Protein AF-A0A078AUQ2-F1 (afdb_monomer)

Mean predicted aligned error: 9.17 Å

Foldseek 3Di:
DPVVVLVVVCVVLVDPDSVVVVVQVPPDALLSVLLCLQVSDQCPDPCNLVSNVSSFVSQCVVVVNPAHFLLSLLVSLCVLCVVADPLLNVVLNVVLVHDRGDGQDSVSSSVSSVVSSVLVVVLVVVVVLVCVQPVVVPQKHFLVSQVDDDPDPDFDPVLLVVLLVVDDAPDPRMDGSNRSSSSRSVSVVVVVVD

Nearest PDB structures (foldseek):
  1y6w-assembly1_A  TM=5.859E-01  e=7.266E-03  Homo sapiens
  3gn4-assembly2_H  TM=4.152E-01  e=2.686E-03  Drosophila melanogaster
  8ka1-assembly3_F  TM=4.424E-01  e=2.071E-02  Homo sapiens
  5t6a-assembly1_A  TM=3.621E-01  e=7.657E-03  To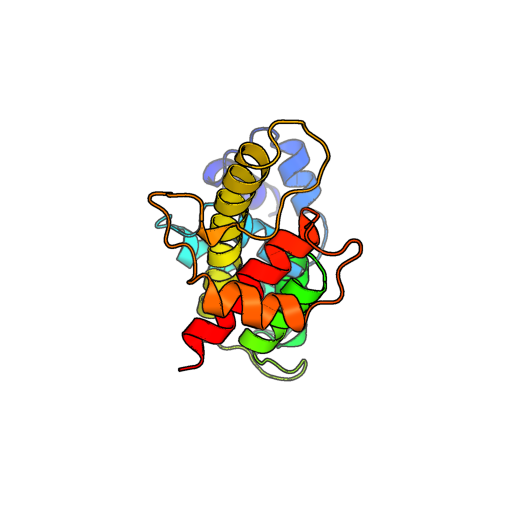xoplasma gondii
  3ku2-assembly1_A  TM=3.381E-01  e=2.424E-02  Toxoplasma gondii

Structure (mmCIF, N/CA/C/O backbone):
data_AF-A0A078AUQ2-F1
#
_entry.id   AF-A0A078AUQ2-F1
#
loop_
_atom_site.group_PDB
_atom_site.id
_atom_site.type_symbol
_atom_site.label_atom_id
_atom_site.label_alt_id
_atom_site.label_comp_id
_atom_site.label_asym_id
_atom_site.label_entity_id
_atom_site.label_seq_id
_atom_site.pdbx_PDB_ins_code
_atom_site.Cartn_x
_atom_site.Cartn_y
_atom_site.Cartn_z
_atom_site.occupancy
_atom_site.B_iso_or_equiv
_atom_site.auth_seq_id
_atom_site.auth_comp_id
_atom_site.auth_asym_id
_atom_site.auth_atom_id
_atom_site.pdbx_PDB_mo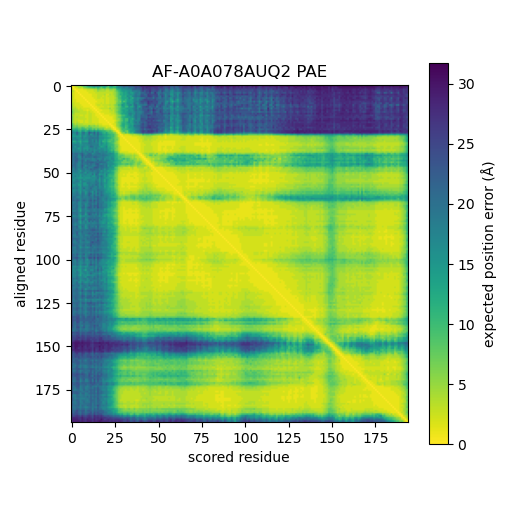del_num
ATOM 1 N N . MET A 1 1 ? 34.453 -7.933 -8.211 1.00 49.38 1 MET A N 1
ATOM 2 C CA . MET A 1 1 ? 33.437 -6.922 -8.577 1.00 49.38 1 MET A CA 1
ATOM 3 C C . MET A 1 1 ? 32.442 -6.693 -7.433 1.00 49.38 1 MET A C 1
ATOM 5 O O . MET A 1 1 ? 32.320 -5.558 -7.007 1.00 49.38 1 MET A O 1
ATOM 9 N N . PHE A 1 2 ? 3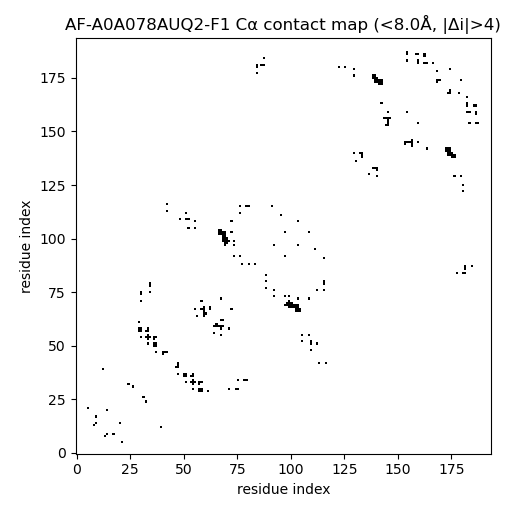1.884 -7.747 -6.823 1.00 57.16 2 PHE A N 1
ATOM 10 C CA . PHE A 1 2 ? 30.885 -7.687 -5.733 1.00 57.16 2 PHE A CA 1
ATOM 11 C C . PHE A 1 2 ? 31.245 -6.915 -4.446 1.00 57.16 2 PHE A C 1
ATOM 13 O O . PHE A 1 2 ? 30.371 -6.310 -3.837 1.00 57.16 2 PHE A O 1
ATOM 20 N N . LEU A 1 3 ? 32.512 -6.901 -4.009 1.00 61.81 3 LEU A N 1
ATOM 21 C CA . LEU A 1 3 ? 32.872 -6.271 -2.727 1.00 61.81 3 LEU A CA 1
ATOM 22 C C . LEU A 1 3 ? 32.745 -4.739 -2.764 1.00 61.81 3 LEU A C 1
ATOM 24 O O . LEU A 1 3 ? 32.389 -4.126 -1.767 1.00 61.81 3 LEU A O 1
ATOM 28 N N . LYS A 1 4 ? 33.021 -4.116 -3.916 1.00 72.81 4 LYS A N 1
ATOM 29 C CA . LYS A 1 4 ? 32.980 -2.654 -4.053 1.00 72.81 4 LYS A CA 1
ATOM 30 C C . LYS A 1 4 ? 31.541 -2.131 -3.983 1.00 72.81 4 LYS A C 1
ATOM 32 O O . LYS A 1 4 ? 31.302 -1.148 -3.300 1.00 72.81 4 LYS A O 1
ATOM 37 N N . GLU A 1 5 ? 30.604 -2.828 -4.622 1.00 67.06 5 GLU A N 1
ATOM 38 C CA . GLU A 1 5 ? 29.167 -2.520 -4.569 1.00 67.06 5 GLU A CA 1
ATOM 39 C C . GLU A 1 5 ? 28.583 -2.768 -3.177 1.00 67.06 5 GLU A C 1
ATOM 41 O O . GLU A 1 5 ? 27.869 -1.915 -2.663 1.00 67.06 5 GLU A O 1
ATOM 46 N N . ALA A 1 6 ? 28.953 -3.875 -2.523 1.00 69.44 6 ALA A N 1
ATOM 47 C CA . ALA A 1 6 ? 28.549 -4.144 -1.143 1.00 69.44 6 ALA A CA 1
ATOM 48 C C . ALA A 1 6 ? 29.048 -3.056 -0.176 1.00 69.44 6 ALA A C 1
ATOM 50 O O . ALA A 1 6 ? 28.307 -2.613 0.698 1.00 69.44 6 ALA A O 1
ATOM 51 N N . ILE A 1 7 ? 30.289 -2.588 -0.357 1.00 78.56 7 ILE A N 1
ATOM 52 C CA . ILE A 1 7 ? 30.853 -1.490 0.435 1.00 78.56 7 ILE A CA 1
ATOM 53 C C . ILE A 1 7 ? 30.110 -0.177 0.150 1.00 78.56 7 ILE A C 1
ATOM 55 O O . ILE A 1 7 ? 29.758 0.513 1.100 1.00 78.56 7 ILE A O 1
ATOM 59 N N . SER A 1 8 ? 29.822 0.157 -1.113 1.00 78.56 8 SER A N 1
ATOM 60 C CA . SER A 1 8 ? 29.020 1.342 -1.457 1.00 78.56 8 SER A CA 1
ATOM 61 C C . SER A 1 8 ? 27.632 1.304 -0.812 1.00 78.56 8 SER A C 1
ATOM 63 O O . SER A 1 8 ? 27.263 2.261 -0.136 1.00 78.56 8 SER A O 1
ATOM 65 N N . LEU A 1 9 ? 26.919 0.174 -0.909 1.00 68.81 9 LEU A N 1
ATOM 66 C CA . LEU A 1 9 ? 25.588 -0.002 -0.315 1.00 68.81 9 LEU A CA 1
ATOM 67 C C . LEU A 1 9 ? 25.596 0.211 1.205 1.00 68.81 9 LEU A C 1
ATOM 69 O O . LEU A 1 9 ? 24.697 0.848 1.750 1.00 68.81 9 LEU A O 1
ATOM 73 N N . LEU A 1 10 ? 26.615 -0.314 1.891 1.00 79.31 10 LEU A N 1
ATOM 74 C CA . LEU A 1 10 ? 26.768 -0.152 3.337 1.00 79.31 10 LEU A CA 1
ATOM 75 C C . LEU A 1 10 ? 27.128 1.281 3.735 1.00 79.31 10 LEU A C 1
ATOM 77 O O . LEU A 1 10 ? 26.666 1.762 4.768 1.00 79.31 10 LEU A O 1
ATOM 81 N N . LEU A 1 11 ? 27.957 1.959 2.940 1.00 83.38 11 LEU A N 1
ATOM 82 C CA . LEU A 1 11 ? 28.378 3.331 3.220 1.00 83.38 11 LEU A CA 1
ATOM 83 C C . LEU A 1 11 ? 27.246 4.340 3.005 1.00 83.38 11 LEU A C 1
ATOM 85 O O . LEU A 1 11 ? 27.157 5.304 3.769 1.00 83.38 11 LEU A O 1
ATOM 89 N N . GLU A 1 12 ? 26.403 4.104 1.999 1.00 81.44 12 GLU A N 1
ATOM 90 C CA . GLU A 1 12 ? 25.235 4.929 1.685 1.00 81.44 12 GLU A CA 1
ATOM 91 C C . GLU A 1 12 ? 24.109 4.732 2.702 1.00 81.44 12 GLU A C 1
ATOM 93 O O . GLU A 1 12 ? 23.587 5.713 3.223 1.00 81.44 12 GLU A O 1
ATOM 98 N N . ASN A 1 13 ? 23.775 3.480 3.033 1.00 73.00 13 ASN A N 1
ATOM 99 C CA . ASN A 1 13 ? 22.574 3.170 3.818 1.00 73.00 13 ASN A CA 1
ATOM 100 C C . ASN A 1 13 ? 22.834 2.993 5.321 1.00 73.00 13 ASN A C 1
ATOM 102 O O . ASN A 1 13 ? 21.898 3.059 6.108 1.00 73.00 13 ASN A O 1
ATOM 106 N N . ARG A 1 14 ? 24.091 2.764 5.728 1.00 83.88 14 ARG A N 1
ATOM 107 C CA . ARG A 1 14 ? 24.537 2.612 7.131 1.00 83.88 14 ARG A CA 1
ATOM 108 C C . ARG A 1 14 ? 23.580 1.791 8.021 1.00 83.88 14 ARG A C 1
ATOM 110 O O . ARG A 1 14 ? 23.172 2.272 9.078 1.00 83.88 14 ARG A O 1
ATOM 117 N N . PRO A 1 15 ? 23.231 0.559 7.621 1.00 82.38 15 PRO A N 1
ATOM 118 C CA . PRO A 1 15 ? 22.294 -0.274 8.370 1.00 82.38 15 PRO A CA 1
ATOM 119 C C . PRO A 1 15 ? 22.867 -0.688 9.733 1.00 82.38 15 PRO A C 1
ATOM 121 O O . PRO A 1 15 ? 24.069 -0.932 9.860 1.00 82.38 15 PRO A O 1
ATOM 124 N N . GLU A 1 16 ? 21.998 -0.858 10.734 1.00 81.50 16 GLU A N 1
ATOM 125 C CA . GLU A 1 16 ? 22.389 -1.304 12.084 1.00 81.50 16 GLU A CA 1
ATOM 126 C C . GLU A 1 16 ? 23.027 -2.702 12.092 1.00 81.50 16 GLU A C 1
ATOM 128 O O . GLU A 1 16 ? 23.924 -2.976 12.889 1.00 81.50 16 GLU A O 1
ATOM 133 N N . ASN A 1 17 ? 22.609 -3.580 11.173 1.00 84.88 17 ASN A N 1
ATOM 134 C CA . ASN A 1 17 ? 23.184 -4.912 11.002 1.00 84.88 17 ASN A CA 1
ATOM 135 C C . ASN A 1 17 ? 23.709 -5.115 9.565 1.00 84.88 17 ASN A C 1
ATOM 137 O O . ASN A 1 17 ? 22.986 -5.630 8.709 1.00 84.88 17 ASN A O 1
ATOM 141 N N . PRO A 1 18 ? 24.974 -4.743 9.286 1.00 79.75 18 PRO A N 1
ATOM 142 C CA . PRO A 1 18 ? 25.566 -4.808 7.948 1.00 79.75 18 PRO A CA 1
ATOM 143 C C . PRO A 1 18 ? 25.582 -6.205 7.322 1.00 79.75 18 PRO A C 1
ATOM 145 O O . PRO A 1 18 ? 25.435 -6.339 6.111 1.00 79.75 18 PRO A O 1
ATOM 148 N N . ILE A 1 19 ? 25.767 -7.254 8.130 1.00 76.31 19 ILE A N 1
ATOM 149 C CA . ILE A 1 19 ? 25.873 -8.630 7.627 1.00 76.31 19 ILE A CA 1
ATOM 150 C C . ILE A 1 19 ? 24.491 -9.161 7.247 1.00 76.31 19 ILE A C 1
ATOM 152 O O . ILE A 1 19 ? 24.350 -9.716 6.160 1.00 76.31 19 ILE A O 1
ATOM 156 N N . LEU A 1 20 ? 23.476 -8.951 8.094 1.00 72.19 20 LEU A N 1
ATOM 157 C CA . LEU A 1 20 ? 22.095 -9.317 7.770 1.00 72.19 20 LEU A CA 1
ATOM 158 C C . LEU A 1 20 ? 21.595 -8.527 6.556 1.00 72.19 20 LEU A C 1
ATOM 160 O O . LEU A 1 20 ? 21.066 -9.118 5.624 1.00 72.19 20 LEU A O 1
ATOM 164 N N . PHE A 1 21 ? 21.878 -7.223 6.511 1.00 70.38 21 PHE A N 1
ATOM 165 C CA . PHE A 1 21 ? 21.568 -6.364 5.371 1.00 70.38 21 PHE A CA 1
ATOM 166 C C . PHE A 1 21 ? 22.169 -6.897 4.062 1.00 70.38 21 PHE A C 1
ATOM 168 O O . PHE A 1 21 ? 21.469 -6.986 3.057 1.00 70.38 21 PHE A O 1
ATOM 175 N N . LEU A 1 22 ? 23.443 -7.307 4.056 1.00 69.94 22 LEU A N 1
ATOM 176 C CA . LEU A 1 22 ? 24.081 -7.880 2.865 1.00 69.94 22 LEU A CA 1
ATOM 177 C C . LEU A 1 22 ? 23.569 -9.286 2.512 1.00 69.94 22 LEU A C 1
ATOM 179 O O . LEU A 1 22 ? 23.443 -9.601 1.328 1.00 69.94 22 LEU A O 1
ATOM 183 N N . ALA A 1 23 ? 23.280 -10.126 3.510 1.00 63.69 23 ALA A N 1
ATOM 184 C CA . ALA A 1 23 ? 22.741 -11.473 3.313 1.00 63.69 23 ALA A CA 1
ATOM 185 C C . ALA A 1 23 ? 21.332 -11.427 2.708 1.00 63.69 23 ALA A C 1
ATOM 187 O O . ALA A 1 23 ? 21.031 -12.146 1.757 1.00 63.69 23 ALA A O 1
ATOM 188 N N . ASP A 1 24 ? 20.510 -10.495 3.177 1.00 58.81 24 ASP A N 1
ATOM 189 C CA . ASP A 1 24 ? 19.213 -10.195 2.597 1.00 58.81 24 ASP A CA 1
ATOM 190 C C . ASP A 1 24 ? 19.363 -9.759 1.134 1.00 58.81 24 ASP A C 1
ATOM 192 O O . ASP A 1 24 ? 18.643 -10.256 0.260 1.00 58.81 24 ASP A O 1
ATOM 196 N N . HIS A 1 25 ? 20.339 -8.900 0.820 1.00 57.09 25 HIS A N 1
ATOM 197 C CA . HIS A 1 25 ? 20.642 -8.441 -0.545 1.00 57.09 25 HIS A CA 1
ATOM 198 C C . HIS A 1 25 ? 21.183 -9.526 -1.497 1.00 57.09 25 HIS A C 1
ATOM 200 O O . HIS A 1 25 ? 21.223 -9.287 -2.707 1.00 57.09 25 HIS A O 1
ATOM 206 N N . GLN A 1 26 ? 21.538 -10.719 -1.001 1.00 51.34 26 GLN A N 1
ATOM 207 C CA . GLN A 1 26 ? 21.861 -11.883 -1.839 1.00 51.34 26 GLN A CA 1
ATOM 208 C C . GLN A 1 26 ? 20.626 -12.651 -2.347 1.00 51.34 26 GLN A C 1
ATOM 210 O O . GLN A 1 26 ? 20.768 -13.484 -3.244 1.00 51.34 26 GLN A O 1
ATOM 215 N N . VAL A 1 27 ? 19.416 -12.380 -1.838 1.00 51.22 27 VAL A N 1
ATOM 216 C CA . VAL A 1 27 ? 18.181 -13.005 -2.345 1.00 51.22 27 VAL A CA 1
ATOM 217 C C . VAL A 1 27 ? 17.796 -12.386 -3.703 1.00 51.22 27 VAL A C 1
ATOM 219 O O . VAL A 1 27 ? 17.685 -11.171 -3.866 1.00 51.22 27 VAL A O 1
ATOM 222 N N . ASN A 1 28 ? 17.650 -13.258 -4.703 1.00 61.41 28 ASN A N 1
ATOM 223 C CA . ASN A 1 28 ? 18.030 -13.055 -6.110 1.00 61.41 28 ASN A CA 1
ATOM 224 C C . ASN A 1 28 ? 16.933 -12.501 -7.050 1.00 61.41 28 ASN A C 1
ATOM 226 O O . ASN A 1 28 ? 16.907 -12.857 -8.224 1.00 61.41 28 ASN A O 1
ATOM 230 N N . SER A 1 29 ? 16.022 -11.648 -6.571 1.00 81.00 29 SER A N 1
ATOM 231 C CA . SER A 1 29 ? 15.010 -11.025 -7.443 1.00 81.00 29 SER A CA 1
ATOM 232 C C . SER A 1 29 ? 15.113 -9.504 -7.431 1.00 81.00 29 SER A C 1
ATOM 234 O 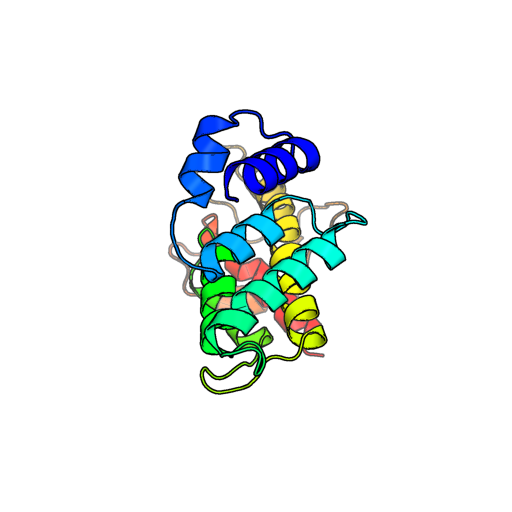O . SER A 1 29 ? 15.204 -8.893 -6.361 1.00 81.00 29 SER A O 1
ATOM 236 N N . ASN A 1 30 ? 15.090 -8.881 -8.613 1.00 89.62 30 ASN A N 1
ATOM 237 C CA . ASN A 1 30 ? 15.112 -7.424 -8.736 1.00 89.62 30 ASN A CA 1
ATOM 238 C C . ASN A 1 30 ? 13.886 -6.788 -8.071 1.00 89.62 30 ASN A C 1
ATOM 240 O O . ASN A 1 30 ? 14.018 -5.697 -7.522 1.00 89.62 30 ASN A O 1
ATOM 244 N N . ILE A 1 31 ? 12.754 -7.502 -7.996 1.00 90.00 31 ILE A N 1
ATOM 245 C CA . ILE A 1 31 ? 11.558 -7.030 -7.286 1.00 90.00 31 ILE A CA 1
ATOM 246 C C . ILE A 1 31 ? 11.802 -6.839 -5.786 1.00 90.00 31 ILE A C 1
ATOM 248 O O . ILE A 1 31 ? 11.376 -5.849 -5.202 1.00 90.00 31 ILE A O 1
ATOM 252 N N . LEU A 1 32 ? 12.558 -7.745 -5.159 1.00 88.19 32 LEU A N 1
ATOM 253 C CA . LEU A 1 32 ? 12.849 -7.680 -3.729 1.00 88.19 32 LEU A CA 1
ATOM 254 C C . LEU A 1 32 ? 13.861 -6.573 -3.425 1.00 88.19 32 LEU A C 1
ATOM 256 O O . LEU A 1 32 ? 13.764 -5.896 -2.405 1.00 88.19 32 LEU A O 1
ATOM 260 N N . LYS A 1 33 ? 14.823 -6.360 -4.329 1.00 89.81 33 LYS A N 1
ATOM 261 C CA . LYS A 1 33 ? 15.749 -5.224 -4.244 1.00 89.81 33 LYS A CA 1
ATOM 262 C C . LYS A 1 33 ? 15.011 -3.896 -4.418 1.00 89.81 33 LYS A C 1
ATOM 264 O O . LYS A 1 33 ? 15.264 -2.969 -3.659 1.00 89.81 33 LYS A O 1
ATOM 269 N N . ALA A 1 34 ? 14.082 -3.825 -5.370 1.00 93.62 34 ALA A N 1
ATOM 270 C CA . ALA A 1 34 ? 13.230 -2.665 -5.596 1.00 93.62 34 ALA A CA 1
ATOM 271 C C . ALA A 1 34 ? 12.358 -2.347 -4.373 1.00 93.62 34 ALA A C 1
ATOM 273 O O . ALA A 1 34 ? 12.372 -1.210 -3.911 1.00 93.62 34 ALA A O 1
ATOM 274 N N . TYR A 1 35 ? 11.693 -3.355 -3.797 1.00 93.06 35 TYR A N 1
ATOM 275 C CA . TYR A 1 35 ? 10.959 -3.231 -2.535 1.00 93.06 35 TYR A CA 1
ATOM 276 C C . TYR A 1 35 ? 11.826 -2.599 -1.442 1.00 93.06 35 TYR A C 1
ATOM 278 O O . TYR A 1 35 ? 11.462 -1.569 -0.885 1.00 93.06 35 TYR A O 1
ATOM 286 N N . ARG A 1 36 ? 13.031 -3.137 -1.212 1.00 88.88 36 ARG A N 1
ATOM 287 C CA . ARG A 1 36 ? 13.945 -2.598 -0.195 1.00 88.88 36 ARG A CA 1
ATOM 288 C C . ARG A 1 36 ? 14.362 -1.161 -0.465 1.00 88.88 36 ARG A C 1
ATOM 290 O O . ARG A 1 36 ? 14.423 -0.377 0.471 1.00 88.88 36 ARG A O 1
ATOM 297 N N . LEU A 1 37 ? 14.654 -0.805 -1.717 1.00 90.75 37 LEU A N 1
ATOM 298 C CA . LEU A 1 37 ? 15.012 0.572 -2.069 1.00 90.75 37 LEU A CA 1
ATOM 299 C C . LEU A 1 37 ? 13.896 1.558 -1.726 1.00 90.75 37 LEU A C 1
ATOM 301 O O . LEU A 1 37 ? 14.169 2.645 -1.214 1.00 90.75 37 LEU A O 1
ATOM 305 N N . ILE A 1 38 ? 12.653 1.164 -1.991 1.00 92.50 38 ILE A N 1
ATOM 306 C CA . ILE A 1 38 ? 11.470 1.975 -1.712 1.00 92.50 38 ILE A CA 1
ATOM 307 C C . ILE A 1 38 ? 11.267 2.132 -0.204 1.00 92.50 38 ILE A C 1
ATOM 309 O O . ILE A 1 38 ? 11.002 3.241 0.248 1.00 92.50 38 ILE A O 1
ATOM 313 N N . THR A 1 39 ? 11.463 1.069 0.577 1.00 89.44 39 THR A N 1
ATOM 314 C CA . THR A 1 39 ? 11.251 1.084 2.034 1.00 89.44 39 THR A CA 1
ATOM 315 C C . THR A 1 39 ? 12.460 1.575 2.843 1.00 89.44 39 THR A C 1
ATOM 317 O O . THR A 1 39 ? 12.401 1.605 4.067 1.00 89.44 39 THR A O 1
ATOM 320 N N . LEU A 1 40 ? 13.582 1.931 2.202 1.00 81.88 40 LEU A N 1
ATOM 321 C CA . LEU A 1 40 ? 14.806 2.380 2.890 1.00 81.88 40 LEU A CA 1
ATOM 322 C C . LEU A 1 40 ? 14.643 3.726 3.602 1.00 81.88 40 LEU A C 1
ATOM 324 O O . LEU A 1 40 ? 15.255 3.949 4.642 1.00 81.88 40 LEU A O 1
ATOM 328 N N . ASN A 1 41 ? 13.868 4.636 3.014 1.00 75.88 41 ASN A N 1
ATOM 329 C CA . ASN A 1 41 ? 13.676 5.992 3.512 1.00 75.88 41 ASN A CA 1
ATOM 330 C C . ASN A 1 41 ? 12.191 6.339 3.516 1.00 75.88 41 ASN A C 1
ATOM 332 O O . ASN A 1 41 ? 11.429 5.835 2.693 1.00 75.88 41 ASN A O 1
ATOM 336 N N . LYS A 1 42 ? 11.804 7.289 4.374 1.00 75.12 42 LYS A N 1
ATOM 337 C CA . LYS A 1 42 ? 10.476 7.895 4.289 1.00 75.12 42 LYS A CA 1
ATOM 338 C C . LYS A 1 42 ? 10.284 8.583 2.933 1.00 75.12 42 LYS A C 1
ATOM 340 O O . LYS A 1 42 ? 11.220 9.164 2.369 1.00 75.12 42 LYS A O 1
ATOM 345 N N . TYR A 1 43 ? 9.057 8.515 2.425 1.00 76.25 43 TYR A N 1
ATOM 346 C CA . TYR A 1 43 ? 8.678 9.003 1.096 1.00 76.25 43 TYR A CA 1
ATOM 347 C C . TYR A 1 43 ? 8.867 10.522 0.894 1.00 76.25 43 TYR A C 1
ATOM 349 O O . TYR A 1 43 ? 8.943 10.999 -0.238 1.00 76.25 43 TYR A O 1
ATOM 357 N N . ASP A 1 44 ? 8.959 11.285 1.985 1.00 74.06 44 ASP A N 1
ATOM 358 C CA . ASP A 1 44 ? 9.138 12.740 2.034 1.00 74.06 44 ASP A CA 1
ATOM 359 C C . ASP A 1 44 ? 10.615 13.186 1.972 1.00 74.06 44 ASP A C 1
ATOM 361 O O . ASP A 1 44 ? 10.922 14.381 1.908 1.00 74.06 44 ASP A O 1
ATOM 365 N N . THR A 1 45 ? 11.555 12.239 1.954 1.00 79.12 45 THR A N 1
ATOM 366 C CA . THR A 1 45 ? 12.991 12.528 1.864 1.00 79.12 45 THR A CA 1
ATOM 367 C C . THR A 1 45 ? 13.424 12.893 0.441 1.00 79.12 45 THR A C 1
ATOM 369 O O . THR A 1 45 ? 12.918 12.375 -0.552 1.00 79.12 45 THR A O 1
ATOM 372 N N . LYS A 1 46 ? 14.434 13.768 0.312 1.00 77.81 46 LYS A N 1
ATOM 373 C CA . LYS A 1 46 ? 14.944 14.216 -1.002 1.00 77.81 46 LYS A CA 1
ATOM 374 C C . LYS A 1 46 ? 15.440 13.071 -1.892 1.00 77.81 46 LYS A C 1
ATOM 376 O O . LYS A 1 46 ? 15.299 13.156 -3.104 1.00 77.81 46 LYS A O 1
ATOM 381 N N . SER A 1 47 ? 16.006 12.027 -1.292 1.00 81.75 47 SER A N 1
ATOM 382 C CA . SER A 1 47 ? 16.532 10.845 -1.983 1.00 81.75 47 SER A CA 1
ATOM 383 C C . SER A 1 47 ? 15.453 9.830 -2.364 1.00 81.75 47 SER A C 1
ATOM 385 O O . SER A 1 47 ? 15.755 8.854 -3.042 1.00 81.75 47 SER A O 1
ATOM 387 N N . PHE A 1 48 ? 14.198 10.021 -1.944 1.00 86.44 48 PHE A N 1
ATOM 388 C CA . PHE A 1 48 ? 13.137 9.054 -2.213 1.00 86.44 48 PHE A CA 1
ATOM 389 C C . PHE A 1 48 ? 12.883 8.872 -3.714 1.00 86.44 48 PHE A C 1
ATOM 391 O O . PHE A 1 48 ? 12.810 7.744 -4.192 1.00 86.44 48 PHE A O 1
ATOM 398 N N . ALA A 1 49 ? 12.816 9.965 -4.478 1.00 86.44 49 ALA A N 1
ATOM 399 C CA . ALA A 1 49 ? 12.627 9.884 -5.927 1.00 86.44 49 ALA A CA 1
ATOM 400 C C . ALA A 1 49 ? 13.771 9.111 -6.612 1.00 86.44 49 ALA A C 1
ATOM 402 O O . ALA A 1 49 ? 13.510 8.296 -7.496 1.00 86.44 49 ALA A O 1
ATOM 403 N N . ASP A 1 50 ? 15.011 9.299 -6.149 1.00 89.75 50 ASP A N 1
ATOM 404 C CA . ASP A 1 50 ? 16.178 8.568 -6.652 1.00 89.75 50 ASP A CA 1
ATOM 405 C C . ASP A 1 50 ? 16.094 7.072 -6.311 1.00 89.75 50 ASP A C 1
ATOM 407 O O . ASP A 1 50 ? 16.422 6.227 -7.144 1.00 89.75 50 ASP A O 1
ATOM 411 N N . ASN A 1 51 ? 15.615 6.726 -5.113 1.00 92.06 51 ASN A N 1
ATOM 412 C CA . ASN A 1 51 ? 15.394 5.338 -4.707 1.00 92.06 51 ASN A CA 1
ATOM 413 C C . ASN A 1 51 ? 14.311 4.660 -5.556 1.00 92.06 51 ASN A C 1
ATOM 415 O O . ASN A 1 51 ? 14.506 3.533 -6.012 1.00 92.06 51 ASN A O 1
ATOM 419 N N . VAL A 1 52 ? 13.190 5.344 -5.803 1.00 94.81 52 VAL A N 1
ATOM 420 C CA . VAL A 1 52 ? 12.102 4.828 -6.649 1.00 94.81 52 VAL A CA 1
ATOM 421 C C . VAL A 1 52 ? 12.568 4.677 -8.098 1.00 94.81 52 VAL A C 1
ATOM 423 O O . VAL A 1 52 ? 12.255 3.676 -8.739 1.00 94.81 52 VAL A O 1
ATOM 426 N N . PHE A 1 53 ? 13.372 5.610 -8.610 1.00 94.44 53 PHE A N 1
ATOM 427 C CA . PHE A 1 53 ? 13.975 5.491 -9.938 1.00 94.44 53 PHE A CA 1
ATOM 428 C C . PHE A 1 53 ? 14.928 4.292 -10.035 1.00 94.44 53 PHE A C 1
ATOM 430 O O . PHE A 1 53 ? 14.868 3.505 -10.982 1.00 94.44 53 PHE A O 1
ATOM 437 N N . GLN A 1 54 ? 15.772 4.080 -9.025 1.00 94.00 54 GLN A N 1
ATOM 438 C CA . GLN A 1 54 ? 16.622 2.891 -8.961 1.00 94.00 54 GLN A CA 1
ATOM 439 C C . GLN A 1 54 ? 15.797 1.598 -8.878 1.00 94.00 54 GLN A C 1
ATOM 441 O O . GLN A 1 54 ? 16.106 0.635 -9.577 1.00 94.00 54 GLN A O 1
ATOM 446 N N . ALA A 1 55 ? 14.720 1.582 -8.092 1.00 95.62 55 ALA A N 1
ATOM 447 C CA . ALA A 1 55 ? 13.794 0.456 -8.017 1.00 95.62 55 ALA A CA 1
ATOM 448 C C . ALA A 1 55 ? 13.153 0.151 -9.384 1.00 95.62 55 ALA A C 1
ATOM 450 O O . ALA A 1 55 ? 13.171 -0.999 -9.824 1.00 95.62 55 ALA A O 1
ATOM 451 N N . TYR A 1 56 ? 12.679 1.180 -10.093 1.00 96.81 56 TYR A N 1
ATOM 452 C CA . TYR A 1 56 ? 12.123 1.060 -11.441 1.00 96.81 56 TYR A CA 1
ATOM 453 C C . TYR A 1 56 ? 13.139 0.449 -12.416 1.00 96.81 56 TYR A C 1
ATOM 455 O O . TYR A 1 56 ? 12.874 -0.584 -13.026 1.00 96.81 56 TYR A O 1
ATOM 463 N N . THR A 1 57 ? 14.343 1.025 -12.500 1.00 95.19 57 THR A N 1
ATOM 464 C CA . THR A 1 57 ? 15.398 0.540 -13.412 1.00 95.19 57 THR A CA 1
ATOM 465 C C . THR A 1 57 ? 15.901 -0.864 -13.066 1.00 95.19 57 THR A C 1
ATOM 467 O O . THR A 1 57 ? 16.424 -1.562 -13.932 1.00 95.19 57 THR A O 1
ATOM 470 N N . LEU A 1 58 ? 15.778 -1.312 -11.812 1.00 93.88 58 LEU A N 1
ATOM 471 C CA . LEU A 1 58 ? 16.076 -2.696 -11.440 1.00 93.88 58 LEU A CA 1
ATOM 472 C C . LEU A 1 58 ? 15.039 -3.665 -11.999 1.00 93.88 58 LEU A C 1
ATOM 474 O O . LEU A 1 58 ? 15.426 -4.691 -12.555 1.00 93.88 58 LEU A O 1
ATOM 478 N N . ILE A 1 59 ? 13.753 -3.350 -11.862 1.00 94.19 59 ILE A N 1
ATOM 479 C CA . ILE A 1 59 ? 12.667 -4.198 -12.372 1.00 94.19 59 ILE A CA 1
ATOM 480 C C . ILE A 1 59 ? 12.688 -4.214 -13.904 1.00 94.19 59 ILE A C 1
ATOM 482 O O . ILE A 1 59 ? 12.556 -5.265 -14.520 1.00 94.19 59 ILE A O 1
ATOM 486 N N . GLU A 1 60 ? 12.951 -3.069 -14.531 1.00 94.12 60 GLU A N 1
ATOM 487 C CA . GLU A 1 60 ? 13.030 -2.933 -15.987 1.00 94.12 60 GLU A CA 1
ATOM 488 C C . GLU A 1 60 ? 14.055 -3.883 -16.637 1.00 94.12 60 GLU A C 1
ATOM 490 O O . GLU A 1 60 ? 13.860 -4.378 -17.752 1.00 94.12 60 GLU A O 1
ATOM 495 N N . LYS A 1 61 ? 15.153 -4.177 -15.927 1.00 90.94 61 LYS A N 1
ATOM 496 C CA . LYS A 1 61 ? 16.205 -5.091 -16.397 1.00 90.94 61 LYS A CA 1
ATOM 497 C C . LYS A 1 61 ? 15.713 -6.523 -16.575 1.00 90.94 61 LYS A C 1
ATOM 499 O O . LYS A 1 61 ? 16.254 -7.220 -17.433 1.00 90.94 61 LYS A O 1
ATOM 504 N N . ASP A 1 62 ? 14.691 -6.945 -15.830 1.00 87.44 62 ASP A N 1
ATOM 505 C CA . ASP A 1 62 ? 14.098 -8.280 -15.986 1.00 87.44 62 ASP A CA 1
ATOM 506 C C . ASP A 1 62 ? 13.386 -8.423 -17.342 1.00 87.44 62 ASP A C 1
ATOM 508 O O . ASP A 1 62 ? 13.261 -9.529 -17.867 1.00 87.44 62 ASP A O 1
ATOM 512 N N . HIS A 1 63 ? 13.021 -7.295 -17.963 1.00 85.75 63 HIS A N 1
ATOM 513 C CA . HIS A 1 63 ? 12.384 -7.217 -19.280 1.00 85.75 63 HIS A CA 1
ATOM 514 C C . HIS A 1 63 ? 13.330 -6.721 -20.378 1.00 85.75 63 HIS A C 1
ATOM 516 O O . HIS A 1 63 ? 12.893 -6.249 -21.422 1.00 85.75 63 HIS A O 1
ATOM 522 N N . GLY A 1 64 ? 14.648 -6.797 -20.169 1.00 84.12 64 GLY A N 1
ATOM 523 C CA . GLY A 1 64 ? 15.623 -6.365 -21.176 1.00 84.12 64 GLY A CA 1
ATOM 524 C C . GLY A 1 64 ? 15.610 -4.855 -21.446 1.00 84.12 64 GLY A C 1
ATOM 525 O O . GLY A 1 64 ? 15.960 -4.438 -22.549 1.00 84.12 64 GLY A O 1
ATOM 526 N N . ASN A 1 65 ? 15.247 -4.045 -20.442 1.00 84.56 65 ASN A N 1
ATOM 527 C CA . ASN A 1 65 ? 15.103 -2.585 -20.527 1.00 84.56 65 ASN A CA 1
ATOM 528 C C . ASN A 1 65 ? 13.975 -2.137 -21.478 1.00 84.56 65 ASN A C 1
ATOM 530 O O . ASN A 1 65 ? 14.135 -1.190 -22.247 1.00 84.56 65 ASN A O 1
ATOM 534 N N . SER A 1 66 ? 12.851 -2.863 -21.478 1.00 84.69 66 SER A N 1
ATOM 535 C CA . SER A 1 66 ? 11.664 -2.534 -22.278 1.00 84.69 66 SER A CA 1
ATOM 536 C C . SER A 1 66 ? 10.533 -1.894 -21.459 1.00 84.69 66 SER A C 1
ATOM 538 O O . SER A 1 66 ? 9.373 -1.984 -21.864 1.00 84.69 66 SER A O 1
ATOM 540 N N . GLY A 1 67 ? 10.839 -1.311 -20.299 1.00 86.75 67 GLY A N 1
ATOM 541 C CA . GLY A 1 67 ? 9.845 -0.856 -19.325 1.00 86.75 67 GLY A CA 1
ATOM 542 C C . GLY A 1 67 ? 9.473 -1.898 -18.262 1.00 86.75 67 GLY A C 1
ATOM 543 O O . GLY A 1 67 ? 9.689 -3.102 -18.423 1.00 86.75 67 GLY A O 1
ATOM 544 N N . VAL A 1 68 ? 8.909 -1.412 -17.154 1.00 95.56 68 VAL A N 1
ATOM 545 C CA . VAL A 1 68 ? 8.340 -2.251 -16.091 1.00 95.56 68 VAL A CA 1
ATOM 546 C C . VAL A 1 68 ? 6.976 -2.770 -16.536 1.00 95.56 68 VAL A C 1
ATOM 548 O O . VAL A 1 68 ? 6.184 -2.027 -17.113 1.00 95.56 68 VAL A O 1
ATOM 551 N N . LYS A 1 69 ? 6.693 -4.049 -16.277 1.00 95.50 69 LYS A N 1
ATOM 552 C CA . LYS A 1 69 ? 5.388 -4.654 -16.564 1.00 95.50 69 LYS A CA 1
ATOM 553 C C . LYS A 1 69 ? 4.430 -4.510 -15.391 1.00 95.50 69 LYS A C 1
ATOM 555 O O . LYS A 1 69 ? 4.848 -4.547 -14.232 1.00 95.50 69 LYS A O 1
ATOM 560 N N . GLY A 1 70 ? 3.139 -4.420 -15.698 1.00 95.75 70 GLY A N 1
ATOM 561 C CA . GLY A 1 70 ? 2.078 -4.329 -14.702 1.00 95.75 70 GLY A CA 1
ATOM 562 C C . GLY A 1 70 ? 2.124 -5.482 -13.705 1.00 95.75 70 GLY A C 1
ATOM 563 O O . GLY A 1 70 ? 1.978 -5.245 -12.515 1.00 95.75 70 GLY A O 1
ATOM 564 N N . ILE A 1 71 ? 2.456 -6.703 -14.139 1.00 92.88 71 ILE A N 1
ATOM 565 C CA . ILE A 1 71 ? 2.597 -7.857 -13.238 1.00 92.88 71 ILE A CA 1
ATOM 566 C C . ILE A 1 71 ? 3.633 -7.632 -12.128 1.00 92.88 71 ILE A C 1
ATOM 568 O O . ILE A 1 71 ? 3.417 -8.046 -10.990 1.00 92.88 71 ILE A O 1
ATOM 572 N N . ASP A 1 72 ? 4.752 -6.973 -12.424 1.00 95.38 72 ASP A N 1
ATOM 573 C CA . ASP A 1 72 ? 5.784 -6.707 -11.424 1.00 95.38 72 ASP A CA 1
ATOM 574 C C . ASP A 1 72 ? 5.401 -5.525 -10.549 1.00 95.38 72 ASP A C 1
ATOM 576 O O . ASP A 1 72 ? 5.594 -5.570 -9.338 1.00 95.38 72 ASP A O 1
ATOM 580 N N . PHE A 1 73 ? 4.765 -4.507 -11.124 1.00 97.12 73 PHE A N 1
ATOM 581 C CA . PHE A 1 73 ? 4.232 -3.407 -10.335 1.00 97.12 73 PHE A CA 1
ATOM 582 C C . PHE A 1 73 ? 3.138 -3.864 -9.354 1.00 97.12 73 PHE A C 1
ATOM 584 O O . PHE A 1 73 ? 3.176 -3.488 -8.184 1.00 97.12 73 PHE A O 1
ATOM 591 N N . ILE A 1 74 ? 2.235 -4.752 -9.781 1.00 95.69 74 ILE A N 1
ATOM 592 C CA . ILE A 1 74 ? 1.208 -5.379 -8.935 1.00 95.69 74 ILE A CA 1
ATOM 593 C C . ILE A 1 74 ? 1.861 -6.194 -7.817 1.00 95.69 74 ILE A C 1
ATOM 595 O O . ILE A 1 74 ? 1.492 -6.034 -6.655 1.00 95.69 74 ILE A O 1
ATOM 599 N N . LYS A 1 75 ? 2.858 -7.033 -8.130 1.00 93.75 75 LYS A N 1
ATOM 600 C CA . LYS A 1 75 ? 3.600 -7.795 -7.108 1.00 93.75 75 LYS A CA 1
ATOM 601 C C . LYS A 1 75 ? 4.271 -6.876 -6.094 1.00 93.75 75 LYS A C 1
ATOM 603 O O . LYS A 1 75 ? 4.226 -7.147 -4.900 1.00 93.75 75 LYS A O 1
ATOM 608 N N . LEU A 1 76 ? 4.887 -5.791 -6.555 1.00 96.44 76 LEU A N 1
ATOM 609 C CA . LEU A 1 76 ? 5.517 -4.816 -5.674 1.00 96.44 76 LEU A CA 1
ATOM 610 C C . LEU A 1 76 ? 4.490 -4.128 -4.769 1.00 96.44 76 LEU A C 1
ATOM 612 O O . LEU A 1 76 ? 4.735 -4.001 -3.574 1.00 96.44 76 LEU A O 1
ATOM 616 N N . ALA A 1 77 ? 3.332 -3.743 -5.311 1.00 96.12 77 ALA A N 1
ATOM 617 C CA . ALA A 1 77 ? 2.237 -3.176 -4.532 1.00 96.12 77 ALA A CA 1
ATOM 618 C C . ALA A 1 77 ? 1.726 -4.161 -3.467 1.00 96.12 77 ALA A C 1
ATOM 620 O O . ALA A 1 77 ? 1.560 -3.778 -2.313 1.00 96.12 77 ALA A O 1
ATOM 621 N N . GLN A 1 78 ? 1.567 -5.441 -3.820 1.00 94.12 78 GLN A N 1
ATOM 622 C CA . GLN A 1 78 ? 1.213 -6.506 -2.874 1.00 94.12 78 GLN A CA 1
ATOM 623 C C . GLN A 1 78 ? 2.250 -6.658 -1.756 1.00 94.12 78 GLN A C 1
ATOM 625 O O . GLN A 1 78 ? 1.875 -6.834 -0.602 1.00 94.12 78 GLN A O 1
ATOM 630 N N . MET A 1 79 ? 3.545 -6.570 -2.080 1.00 93.88 79 MET A N 1
ATOM 631 C CA . MET A 1 79 ? 4.615 -6.631 -1.081 1.00 93.88 79 MET A CA 1
ATOM 632 C C . MET A 1 79 ? 4.602 -5.424 -0.139 1.00 93.88 79 MET A C 1
ATOM 634 O O . MET A 1 79 ? 4.813 -5.593 1.055 1.00 93.88 79 MET A O 1
ATOM 638 N N . LEU A 1 80 ? 4.359 -4.221 -0.665 1.00 94.44 80 LEU A N 1
ATOM 639 C CA . LEU A 1 80 ? 4.276 -2.994 0.136 1.00 94.44 80 LEU A CA 1
ATOM 640 C C . LEU A 1 80 ? 3.035 -2.961 1.036 1.00 94.44 80 LEU A C 1
ATOM 642 O O . LEU A 1 80 ? 3.081 -2.366 2.100 1.00 94.44 80 LEU A O 1
ATOM 646 N N . CYS A 1 81 ? 1.952 -3.622 0.629 1.00 94.62 81 CYS A N 1
ATOM 647 C CA . CYS A 1 81 ? 0.686 -3.665 1.362 1.00 94.62 81 CYS A CA 1
ATOM 648 C C . CYS A 1 81 ? 0.501 -4.969 2.161 1.00 94.62 81 CYS A C 1
ATOM 650 O O . CYS A 1 81 ? -0.636 -5.358 2.427 1.00 94.62 81 CYS A O 1
ATOM 652 N N . ILE A 1 82 ? 1.579 -5.697 2.477 1.00 90.81 82 ILE A N 1
ATOM 653 C CA . ILE A 1 82 ? 1.487 -7.060 3.032 1.00 90.81 82 ILE A CA 1
ATOM 654 C C . ILE A 1 82 ? 0.763 -7.118 4.383 1.00 90.81 82 ILE A C 1
ATOM 656 O O . ILE A 1 82 ? 0.093 -8.107 4.674 1.00 90.81 82 ILE A O 1
ATOM 660 N N . ASP A 1 83 ? 0.865 -6.050 5.172 1.00 89.56 83 ASP A N 1
ATOM 661 C CA . ASP A 1 83 ? 0.250 -5.939 6.494 1.00 89.56 83 ASP A CA 1
ATOM 662 C C . ASP A 1 83 ? -1.168 -5.339 6.444 1.00 89.56 83 ASP A C 1
ATOM 664 O O . ASP A 1 83 ? -1.799 -5.149 7.483 1.00 89.56 83 ASP A O 1
ATOM 668 N N . TYR A 1 84 ? -1.695 -5.029 5.252 1.00 93.25 84 TYR A N 1
ATOM 669 C CA . TYR A 1 84 ? -3.026 -4.440 5.109 1.00 93.25 84 TYR A CA 1
ATOM 670 C C . TYR A 1 84 ? -4.117 -5.510 4.991 1.00 93.25 84 TYR A C 1
ATOM 672 O O . TYR A 1 84 ? -3.911 -6.551 4.355 1.00 93.25 84 TYR A O 1
ATOM 680 N N . PRO A 1 85 ? -5.333 -5.231 5.500 1.00 93.94 85 PRO A N 1
ATOM 681 C CA . PRO A 1 85 ? -6.502 -6.041 5.205 1.00 93.94 85 PRO A CA 1
ATOM 682 C C . PRO A 1 85 ? -6.682 -6.232 3.698 1.00 93.94 85 PRO A C 1
ATOM 684 O O . PRO A 1 85 ? -6.516 -5.300 2.904 1.00 93.94 85 PRO A O 1
ATOM 687 N N . SER A 1 86 ? -7.078 -7.441 3.294 1.00 91.94 86 SER A N 1
ATOM 688 C CA . SER A 1 86 ? -7.160 -7.792 1.871 1.00 91.94 86 SER A CA 1
ATOM 689 C C . SER A 1 86 ? -8.049 -6.834 1.069 1.00 91.94 86 SER A C 1
ATOM 691 O O . SER A 1 86 ? -7.706 -6.496 -0.059 1.00 91.94 86 SER A O 1
ATOM 693 N N . GLU A 1 87 ? -9.155 -6.339 1.630 1.00 93.50 87 GLU A N 1
ATOM 694 C CA . GLU A 1 87 ? -10.023 -5.363 0.957 1.00 93.50 87 GLU A CA 1
ATOM 695 C C . GLU A 1 87 ? -9.298 -4.057 0.603 1.00 93.50 87 GLU A C 1
ATOM 697 O O . GLU A 1 87 ? -9.520 -3.515 -0.480 1.00 93.50 87 GLU A O 1
ATOM 702 N N . ILE A 1 88 ? -8.397 -3.587 1.471 1.00 94.81 88 ILE A N 1
ATOM 703 C CA . ILE A 1 88 ? -7.596 -2.380 1.238 1.00 94.81 88 ILE A CA 1
ATOM 704 C C . ILE A 1 88 ? -6.597 -2.631 0.113 1.00 94.81 88 ILE A C 1
ATOM 706 O O . ILE A 1 88 ? -6.539 -1.844 -0.829 1.00 94.81 88 ILE A O 1
ATOM 710 N N . LEU A 1 89 ? -5.880 -3.761 0.144 1.00 94.12 89 LEU A N 1
ATOM 711 C CA . LEU A 1 89 ? -4.987 -4.158 -0.949 1.00 94.12 89 LEU A CA 1
ATOM 712 C C . LEU A 1 89 ? -5.734 -4.189 -2.292 1.00 94.12 89 LEU A C 1
ATOM 714 O O . LEU A 1 89 ? -5.271 -3.608 -3.271 1.00 94.12 89 LEU A O 1
ATOM 718 N N . HIS A 1 90 ? -6.908 -4.823 -2.351 1.00 94.00 90 HIS A N 1
ATOM 719 C CA . HIS A 1 90 ? -7.705 -4.859 -3.580 1.00 94.00 90 HIS A CA 1
ATOM 720 C C . HIS A 1 90 ? -8.158 -3.460 -4.019 1.00 94.00 90 HIS A C 1
ATOM 722 O O . HIS A 1 90 ? -8.169 -3.178 -5.216 1.00 94.00 90 HIS A O 1
ATOM 728 N N . GLY A 1 91 ? -8.517 -2.583 -3.079 1.00 93.69 91 GLY A N 1
ATOM 729 C CA . GLY A 1 91 ? -8.846 -1.189 -3.368 1.00 93.69 91 GLY A CA 1
ATOM 730 C C . GLY A 1 91 ? -7.663 -0.415 -3.946 1.00 93.69 91 GLY A C 1
ATOM 731 O O . GLY A 1 91 ? -7.806 0.223 -4.984 1.00 93.69 91 GLY A O 1
ATOM 732 N N . ILE A 1 92 ? -6.479 -0.540 -3.344 1.00 94.19 92 ILE A N 1
ATOM 733 C CA . ILE A 1 92 ? -5.237 0.061 -3.844 1.00 94.19 92 ILE A CA 1
ATOM 734 C C . ILE A 1 92 ? -4.931 -0.440 -5.258 1.00 94.19 92 ILE A C 1
ATOM 736 O O . ILE A 1 92 ? -4.684 0.368 -6.146 1.00 94.19 92 ILE A O 1
ATOM 740 N N . LEU A 1 93 ? -5.012 -1.750 -5.512 1.00 94.44 93 LEU A N 1
ATOM 741 C CA . LEU A 1 93 ? -4.778 -2.302 -6.852 1.00 94.44 93 LEU A CA 1
ATOM 742 C C . LEU A 1 93 ? -5.772 -1.764 -7.895 1.00 94.44 93 LEU A C 1
ATOM 744 O O . LEU A 1 93 ? -5.379 -1.541 -9.039 1.00 94.44 93 LEU A O 1
ATOM 748 N N . ARG A 1 94 ? -7.031 -1.505 -7.512 1.00 93.75 94 ARG A N 1
ATOM 749 C CA . ARG A 1 94 ? -8.010 -0.837 -8.389 1.00 93.75 94 ARG A CA 1
ATOM 750 C C . ARG A 1 94 ? -7.647 0.619 -8.669 1.00 93.75 94 ARG A C 1
ATOM 752 O O . ARG A 1 94 ? -7.844 1.058 -9.791 1.00 93.75 94 ARG A O 1
ATOM 759 N N . LEU A 1 95 ? -7.115 1.350 -7.686 1.00 92.44 95 LEU A N 1
ATOM 760 C CA . LEU A 1 95 ? -6.657 2.734 -7.881 1.00 92.44 95 LEU A CA 1
ATOM 761 C C . LEU A 1 95 ? -5.441 2.819 -8.804 1.00 92.44 95 LEU A C 1
ATOM 763 O O . LEU A 1 95 ? -5.296 3.797 -9.530 1.00 92.44 95 LEU A O 1
ATOM 767 N N . LEU A 1 96 ? -4.562 1.814 -8.763 1.00 93.12 96 LEU A N 1
ATOM 768 C CA . LEU A 1 96 ? -3.418 1.741 -9.669 1.00 93.12 96 LEU A CA 1
ATOM 769 C C . LEU A 1 96 ? -3.843 1.467 -11.117 1.00 93.12 96 LEU A C 1
ATOM 771 O O . LEU A 1 96 ? -3.139 1.902 -12.023 1.00 93.12 96 LEU A O 1
ATOM 775 N N . ASP A 1 97 ? -4.959 0.754 -11.312 1.00 94.50 97 ASP A N 1
ATOM 776 C CA . ASP A 1 97 ? -5.571 0.439 -12.611 1.00 94.50 97 ASP A CA 1
ATOM 777 C C . ASP A 1 97 ? -4.559 -0.078 -13.649 1.00 94.50 97 ASP A C 1
ATOM 779 O O . ASP A 1 97 ? -4.363 0.497 -14.720 1.00 94.50 97 ASP A O 1
ATOM 783 N N . LYS A 1 98 ? -3.849 -1.162 -13.302 1.00 94.25 98 LYS A N 1
ATOM 784 C CA . LYS A 1 98 ? -2.883 -1.814 -14.199 1.00 94.25 98 LYS A CA 1
ATOM 785 C C . LYS A 1 98 ? -3.227 -3.270 -14.448 1.00 94.25 98 LYS A C 1
ATOM 787 O O . LYS A 1 98 ? -3.480 -4.033 -13.517 1.00 94.25 98 LYS A O 1
ATOM 792 N N . ARG A 1 99 ? -3.166 -3.665 -15.718 1.00 94.25 99 ARG A N 1
ATOM 793 C CA . ARG A 1 99 ? -3.212 -5.062 -16.164 1.00 94.25 99 ARG A CA 1
ATOM 794 C C . ARG A 1 99 ? -1.807 -5.648 -16.208 1.00 94.25 99 ARG A C 1
ATOM 796 O O . ARG A 1 99 ? -0.826 -4.931 -16.379 1.00 94.25 99 ARG A O 1
ATOM 803 N N . GLU A 1 100 ? -1.701 -6.964 -16.077 1.00 92.12 100 GLU A N 1
ATOM 804 C CA . GLU A 1 100 ? -0.415 -7.656 -15.935 1.00 92.12 100 GLU A CA 1
ATOM 805 C C . GLU A 1 100 ? 0.547 -7.417 -17.112 1.00 92.12 100 GLU A C 1
ATOM 807 O O . GLU A 1 100 ? 1.753 -7.252 -16.915 1.00 92.12 100 GLU A O 1
ATOM 812 N N . GLU A 1 101 ? 0.015 -7.379 -18.331 1.00 90.62 101 GLU A N 1
ATOM 813 C CA . GLU A 1 101 ? 0.765 -7.256 -19.580 1.00 90.62 101 GLU A CA 1
ATOM 814 C C . GLU A 1 101 ? 1.131 -5.815 -19.970 1.00 90.62 101 GLU A C 1
ATOM 816 O O . GLU A 1 101 ? 1.976 -5.607 -20.854 1.00 90.62 101 GLU A O 1
ATOM 821 N N . GLU A 1 102 ? 0.504 -4.825 -19.332 1.00 94.25 102 GLU A N 1
ATOM 822 C CA . GLU A 1 102 ? 0.712 -3.413 -19.636 1.00 94.25 102 GLU A CA 1
ATOM 823 C C . GLU A 1 102 ? 2.113 -2.957 -19.242 1.00 94.25 102 GLU A C 1
ATOM 825 O O . GLU A 1 102 ? 2.732 -3.474 -18.311 1.00 94.25 102 GLU A O 1
ATOM 830 N N . ASN A 1 103 ? 2.625 -1.969 -19.972 1.00 95.12 103 ASN A N 1
ATOM 831 C CA . ASN A 1 103 ? 3.806 -1.244 -19.534 1.00 95.12 103 ASN A CA 1
ATOM 832 C C . ASN A 1 103 ? 3.383 -0.207 -18.495 1.00 95.12 103 ASN A C 1
ATOM 834 O O . ASN A 1 103 ? 2.356 0.449 -18.654 1.00 95.12 103 ASN A O 1
ATOM 838 N N . VAL A 1 104 ? 4.200 -0.056 -17.463 1.00 96.44 104 VAL A N 1
ATOM 839 C CA . VAL A 1 104 ? 4.060 0.982 -16.448 1.00 96.44 104 VAL A CA 1
ATOM 840 C C . VAL A 1 104 ? 5.159 1.996 -16.704 1.00 96.44 104 VAL A C 1
ATOM 842 O O . VAL A 1 104 ? 6.340 1.658 -16.617 1.00 96.44 104 VAL A O 1
ATOM 845 N N . GLU A 1 105 ? 4.784 3.220 -17.057 1.00 95.00 105 GLU A N 1
ATOM 846 C CA . GLU A 1 105 ? 5.755 4.298 -17.231 1.00 95.00 105 GLU A CA 1
ATOM 847 C C . GLU A 1 105 ? 6.308 4.747 -15.873 1.00 95.00 105 GLU A C 1
ATOM 849 O O . GLU A 1 105 ? 5.684 4.545 -14.828 1.00 95.00 105 GLU A O 1
ATOM 854 N N . PHE A 1 106 ? 7.488 5.374 -15.861 1.00 94.69 106 PHE A N 1
ATOM 855 C CA . PHE A 1 106 ? 8.116 5.778 -14.601 1.00 94.69 106 PHE A CA 1
ATOM 856 C C . PHE A 1 106 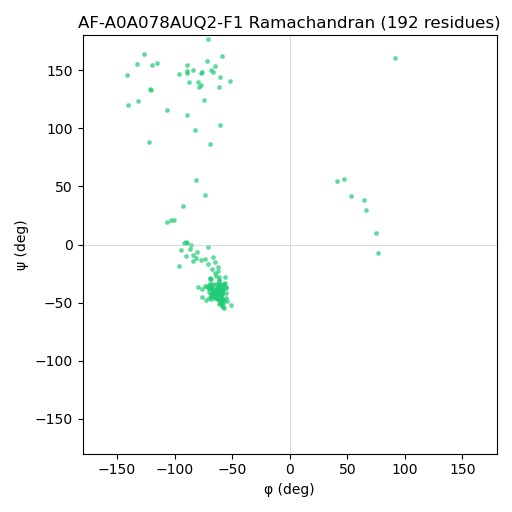? 7.239 6.735 -13.780 1.00 94.69 106 PHE A C 1
ATOM 858 O O . PHE A 1 106 ? 7.162 6.581 -12.564 1.00 94.69 106 PHE A O 1
ATOM 865 N N . ASP A 1 107 ? 6.551 7.680 -14.422 1.00 94.38 107 ASP A N 1
ATOM 866 C CA . ASP A 1 107 ? 5.682 8.628 -13.718 1.00 94.38 107 ASP A CA 1
ATOM 867 C C . ASP A 1 107 ? 4.487 7.923 -13.057 1.00 94.38 107 ASP A C 1
ATOM 869 O O . ASP A 1 107 ? 4.132 8.241 -11.920 1.00 94.38 107 ASP A O 1
ATOM 873 N N . GLU A 1 108 ? 3.917 6.912 -13.718 1.00 95.31 108 GLU A N 1
ATOM 874 C CA . GLU A 1 108 ? 2.835 6.081 -13.176 1.00 95.31 108 GLU A CA 1
ATOM 875 C C . GLU A 1 108 ? 3.328 5.220 -12.011 1.00 95.31 108 GLU A C 1
ATOM 877 O O . GLU A 1 108 ? 2.688 5.159 -10.960 1.00 95.31 108 GLU A O 1
ATOM 882 N N . PHE A 1 109 ? 4.503 4.605 -12.171 1.00 96.62 109 PHE A N 1
ATOM 883 C CA . PHE A 1 109 ? 5.160 3.833 -11.123 1.00 96.62 109 PHE A CA 1
ATOM 884 C C . PHE A 1 109 ? 5.432 4.709 -9.895 1.00 96.62 109 PHE A C 1
ATOM 886 O O . PHE A 1 109 ? 5.038 4.368 -8.783 1.00 96.62 109 PHE A O 1
ATOM 893 N N . LEU A 1 110 ? 6.046 5.879 -10.088 1.00 94.69 110 LEU A N 1
ATOM 894 C CA . LEU A 1 110 ? 6.337 6.832 -9.020 1.00 94.69 110 LEU A CA 1
ATOM 895 C C . LEU A 1 110 ? 5.062 7.309 -8.322 1.00 94.69 110 LEU A C 1
ATOM 897 O O . LEU A 1 110 ? 5.038 7.393 -7.093 1.00 94.69 110 LEU A O 1
ATOM 901 N N . CYS A 1 111 ? 4.018 7.630 -9.089 1.00 93.75 111 CYS A N 1
ATOM 902 C CA . CYS A 1 111 ? 2.733 8.050 -8.549 1.00 93.75 111 CYS A CA 1
ATOM 903 C C . CYS A 1 111 ? 2.114 6.946 -7.689 1.00 93.75 111 CYS A C 1
ATOM 905 O O . CYS A 1 111 ? 1.797 7.192 -6.529 1.00 93.75 111 CYS A O 1
ATOM 907 N N . GLY A 1 112 ? 2.024 5.718 -8.197 1.00 95.31 112 GLY A N 1
ATOM 908 C CA . GLY A 1 112 ? 1.408 4.631 -7.447 1.00 95.31 112 GLY A CA 1
ATOM 909 C C . GLY A 1 112 ? 2.208 4.197 -6.217 1.00 95.31 112 GLY A C 1
ATOM 910 O O . GLY A 1 112 ? 1.609 3.961 -5.171 1.00 95.31 112 GLY A O 1
ATOM 911 N N . ILE A 1 113 ? 3.548 4.195 -6.273 1.00 95.88 113 ILE A N 1
ATOM 912 C CA . ILE A 1 113 ? 4.368 3.976 -5.070 1.00 95.88 113 ILE A CA 1
ATOM 913 C C . ILE A 1 113 ? 4.110 5.074 -4.030 1.00 95.88 113 ILE A C 1
ATOM 915 O O . ILE A 1 113 ? 3.918 4.766 -2.856 1.00 95.88 113 ILE A O 1
ATOM 919 N N . LYS A 1 114 ? 4.052 6.350 -4.434 1.00 92.38 114 LYS A N 1
ATOM 920 C CA . LYS A 1 114 ? 3.710 7.446 -3.512 1.00 92.38 114 LYS A CA 1
ATOM 921 C C . LYS A 1 114 ? 2.325 7.270 -2.902 1.00 92.38 114 LYS A C 1
ATOM 923 O O . LYS A 1 114 ? 2.181 7.491 -1.707 1.00 92.38 114 LYS A O 1
ATOM 928 N N . THR A 1 115 ? 1.333 6.870 -3.692 1.00 91.31 115 THR A N 1
ATOM 929 C CA . THR A 1 115 ? -0.031 6.615 -3.213 1.00 91.31 115 THR A CA 1
ATOM 930 C C . THR A 1 115 ? -0.050 5.537 -2.133 1.00 91.31 115 THR A C 1
ATOM 932 O O . THR A 1 115 ? -0.640 5.754 -1.080 1.00 91.31 115 THR A O 1
ATOM 935 N N . ILE A 1 116 ? 0.643 4.414 -2.348 1.00 94.19 116 ILE A N 1
ATOM 936 C CA . ILE A 1 116 ? 0.740 3.337 -1.352 1.00 94.19 116 ILE A CA 1
ATOM 937 C C . ILE A 1 116 ? 1.366 3.854 -0.054 1.00 94.19 116 ILE A C 1
ATOM 939 O O . ILE A 1 116 ? 0.799 3.672 1.017 1.00 94.19 116 ILE A O 1
ATOM 943 N N . LEU A 1 117 ? 2.499 4.554 -0.143 1.00 91.81 117 LEU A N 1
ATOM 944 C CA . LEU A 1 117 ? 3.182 5.058 1.050 1.00 91.81 117 LEU A CA 1
ATOM 945 C C . LEU A 1 117 ? 2.395 6.168 1.760 1.00 91.81 117 LEU A C 1
ATOM 947 O O . LEU A 1 117 ? 2.490 6.305 2.973 1.00 91.81 117 LEU A O 1
ATOM 951 N N . LEU A 1 118 ? 1.596 6.960 1.044 1.00 88.25 118 LEU A N 1
ATOM 952 C CA . LEU A 1 118 ? 0.680 7.918 1.669 1.00 88.25 118 LEU A CA 1
ATOM 953 C C . LEU A 1 118 ? -0.373 7.205 2.524 1.00 88.25 118 LEU A C 1
ATOM 955 O O . LEU A 1 118 ? -0.632 7.654 3.640 1.00 88.25 118 LEU A O 1
ATOM 959 N N . PHE A 1 119 ? -0.929 6.092 2.035 1.00 90.19 119 PHE A N 1
ATOM 960 C CA . PHE A 1 119 ? -1.824 5.254 2.834 1.00 90.19 119 PHE A CA 1
ATOM 961 C C . PHE A 1 119 ? -1.122 4.640 4.044 1.00 90.19 119 PHE A C 1
ATOM 963 O O . PHE A 1 119 ? -1.736 4.562 5.101 1.00 90.19 119 PHE A O 1
ATOM 970 N N . ASP A 1 120 ? 0.157 4.291 3.929 1.00 89.56 120 ASP A N 1
ATOM 971 C CA . ASP A 1 120 ? 0.936 3.765 5.052 1.00 89.56 120 ASP A CA 1
ATOM 972 C C . ASP A 1 120 ? 0.987 4.749 6.229 1.00 89.56 120 ASP A C 1
ATOM 974 O O . ASP A 1 120 ? 0.551 4.427 7.332 1.00 89.56 120 ASP A O 1
ATOM 978 N N . ASN A 1 121 ? 1.383 6.004 5.976 1.00 86.56 121 ASN A N 1
ATOM 979 C CA . ASN A 1 121 ? 1.384 7.029 7.031 1.00 86.56 121 ASN A CA 1
ATOM 980 C C . ASN A 1 121 ? -0.030 7.308 7.556 1.00 86.56 121 ASN A C 1
ATOM 982 O O . ASN A 1 121 ? -0.216 7.526 8.750 1.00 86.56 121 ASN A O 1
ATOM 986 N N . TYR A 1 122 ? -1.031 7.301 6.670 1.00 87.44 122 TYR A N 1
ATOM 987 C CA . TYR A 1 122 ? -2.421 7.467 7.077 1.00 87.44 122 TYR A CA 1
ATOM 988 C C . TYR A 1 122 ? -2.840 6.364 8.057 1.00 87.44 122 TYR A C 1
ATOM 990 O O . TYR A 1 122 ? -3.385 6.663 9.117 1.00 87.44 122 TYR A O 1
ATOM 998 N N . PHE A 1 123 ? -2.542 5.097 7.765 1.00 90.19 123 PHE A N 1
ATOM 999 C CA . PHE A 1 123 ? -2.884 3.985 8.648 1.00 90.19 123 PHE A CA 1
ATOM 1000 C C . PHE A 1 123 ? -2.076 3.983 9.949 1.00 90.19 123 PHE A C 1
ATOM 1002 O O . PHE A 1 123 ? -2.647 3.666 10.991 1.00 90.19 123 PHE A O 1
ATOM 1009 N N . GLU A 1 124 ? -0.811 4.416 9.939 1.00 88.94 124 GLU A N 1
ATOM 1010 C CA . GLU A 1 124 ? -0.042 4.646 11.172 1.00 88.94 124 GLU A CA 1
ATOM 1011 C C . GLU A 1 124 ? -0.724 5.677 12.092 1.00 88.94 124 GLU A C 1
ATOM 1013 O O . GLU A 1 124 ? -0.787 5.489 13.311 1.00 88.94 124 GLU A O 1
ATOM 1018 N N . GLU A 1 125 ? -1.267 6.764 11.536 1.00 86.81 125 GLU A N 1
ATOM 1019 C CA . GLU A 1 125 ? -2.041 7.747 12.305 1.00 86.81 125 GLU A CA 1
ATOM 1020 C C . GLU A 1 125 ? -3.359 7.148 12.814 1.00 86.81 125 GLU A C 1
ATOM 1022 O O . GLU A 1 125 ? -3.716 7.321 13.984 1.00 86.81 125 GLU A O 1
ATOM 1027 N N . MET A 1 126 ? -4.070 6.394 11.970 1.00 87.81 126 MET A N 1
ATOM 1028 C CA . MET A 1 126 ? -5.330 5.754 12.354 1.00 87.81 126 MET A CA 1
ATOM 1029 C C . MET A 1 126 ? -5.138 4.710 13.458 1.00 87.81 126 MET A C 1
ATOM 1031 O O . MET A 1 126 ? -5.999 4.598 14.334 1.00 87.81 126 MET A O 1
ATOM 1035 N N . GLU A 1 127 ? -4.008 4.001 13.484 1.00 91.31 127 GLU A N 1
ATOM 1036 C CA . GLU A 1 127 ? -3.656 3.073 14.561 1.00 91.31 127 GLU A CA 1
ATOM 1037 C C . GLU A 1 127 ? -3.588 3.781 15.922 1.00 91.31 127 GLU A C 1
ATOM 1039 O O . GLU A 1 127 ? -4.070 3.262 16.935 1.00 91.31 127 GLU A O 1
ATOM 1044 N N . GLN A 1 128 ? -3.030 4.994 15.961 1.00 88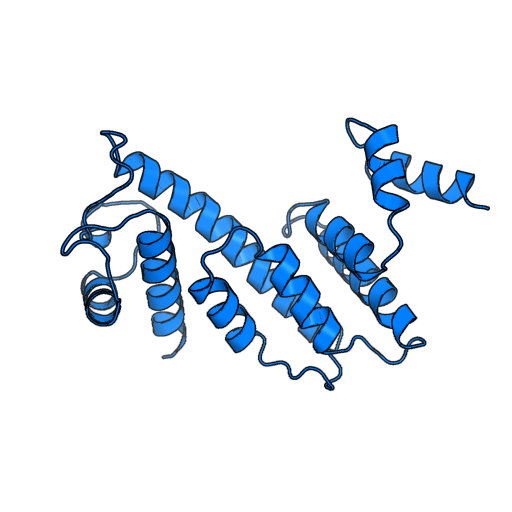.50 128 GLN A N 1
ATOM 1045 C CA . GLN A 1 128 ? -2.942 5.785 17.190 1.00 88.50 128 GLN A CA 1
ATOM 1046 C C . GLN A 1 128 ? -4.333 6.174 17.699 1.00 88.50 128 GLN A C 1
ATOM 1048 O O . GLN A 1 128 ? -4.596 6.081 18.902 1.00 88.50 128 GLN A O 1
ATOM 1053 N N . ILE A 1 129 ? -5.242 6.545 16.792 1.00 87.00 129 ILE A N 1
ATOM 1054 C CA . ILE A 1 129 ? -6.640 6.838 17.132 1.00 87.00 129 ILE A CA 1
ATOM 1055 C C . ILE A 1 129 ? -7.338 5.576 17.638 1.00 87.00 129 ILE A C 1
ATOM 1057 O O . ILE A 1 129 ? -7.991 5.620 18.678 1.00 87.00 129 ILE A O 1
ATOM 1061 N N . PHE A 1 130 ? -7.175 4.438 16.960 1.00 91.50 130 PHE A N 1
ATOM 1062 C CA . PHE A 1 130 ? -7.785 3.181 17.387 1.00 91.50 130 PHE A CA 1
ATOM 1063 C C . PHE A 1 130 ? -7.355 2.813 18.809 1.00 91.50 130 PHE A C 1
ATOM 1065 O O . PHE A 1 130 ? -8.200 2.551 19.662 1.00 91.50 130 PHE A O 1
ATOM 1072 N N . LYS A 1 131 ? -6.048 2.880 19.100 1.00 91.38 131 LYS A N 1
ATOM 1073 C CA . LYS A 1 131 ? -5.495 2.631 20.442 1.00 91.38 131 LYS A CA 1
ATOM 1074 C C . LYS A 1 131 ? -6.036 3.608 21.490 1.00 91.38 131 LYS A C 1
ATOM 1076 O O . LYS A 1 131 ? -6.228 3.215 22.638 1.00 91.38 131 LYS A O 1
ATOM 1081 N N . TYR A 1 132 ? -6.277 4.864 21.114 1.00 88.00 132 TYR A N 1
ATOM 1082 C CA . TYR A 1 132 ? -6.893 5.863 21.990 1.00 88.00 132 TYR A CA 1
ATOM 1083 C C . TYR A 1 132 ? -8.379 5.576 22.262 1.00 88.00 132 TYR A C 1
ATOM 1085 O O . TYR A 1 132 ? -8.865 5.801 23.369 1.00 88.00 132 TYR A O 1
ATOM 1093 N N . LEU A 1 133 ? -9.114 5.072 21.271 1.00 88.00 133 LEU A N 1
ATOM 1094 C CA . LEU A 1 133 ? -10.528 4.726 21.409 1.00 88.00 133 LEU A CA 1
ATOM 1095 C C . LEU A 1 133 ? -10.721 3.409 22.177 1.00 88.00 133 LEU A C 1
ATOM 1097 O O . LEU A 1 133 ? -11.611 3.317 23.027 1.00 88.00 133 LEU A O 1
ATOM 1101 N N . ASP A 1 134 ? -9.848 2.424 21.958 1.00 91.94 134 ASP A N 1
ATOM 1102 C CA . ASP A 1 134 ? -9.817 1.142 22.667 1.00 91.94 134 ASP A CA 1
ATOM 1103 C C . ASP A 1 134 ? -9.102 1.244 24.030 1.00 91.94 134 ASP A C 1
ATOM 1105 O O . ASP A 1 134 ? -8.164 0.512 24.355 1.00 91.94 134 ASP A O 1
ATOM 1109 N N . ASN A 1 135 ? -9.568 2.166 24.876 1.00 85.50 135 ASN A N 1
ATOM 1110 C CA . ASN A 1 135 ? -8.982 2.420 26.200 1.00 85.50 135 ASN A CA 1
ATOM 1111 C C . ASN A 1 135 ? -8.922 1.171 27.095 1.00 85.50 135 ASN A C 1
ATOM 1113 O O . ASN A 1 135 ? -8.055 1.058 27.963 1.00 85.50 135 ASN A O 1
ATOM 1117 N N . ASN A 1 136 ? -9.846 0.231 26.887 1.00 89.75 136 ASN A N 1
ATOM 1118 C CA . ASN A 1 136 ? -9.939 -1.001 27.663 1.00 89.75 136 ASN A CA 1
ATOM 1119 C C . ASN A 1 136 ? -9.158 -2.169 27.039 1.00 89.75 136 ASN A C 1
ATOM 1121 O O . ASN A 1 136 ? -9.177 -3.257 27.615 1.00 89.75 136 ASN A O 1
ATOM 1125 N N . LYS A 1 137 ? -8.472 -1.958 25.904 1.00 90.94 137 LYS A N 1
ATOM 1126 C CA . LYS A 1 137 ? -7.699 -2.977 25.174 1.00 90.94 137 LYS A CA 1
ATOM 1127 C C . LYS A 1 137 ? -8.521 -4.228 24.852 1.00 90.94 137 LYS A C 1
ATOM 1129 O O . LYS A 1 137 ? -8.059 -5.353 25.041 1.00 90.94 137 LYS A O 1
ATOM 1134 N N . GLN A 1 138 ? -9.765 -4.024 24.434 1.00 93.12 138 GLN A N 1
ATOM 1135 C CA . GLN A 1 138 ? -10.698 -5.082 24.051 1.00 93.12 138 GLN A CA 1
ATOM 1136 C C . GLN A 1 138 ? -10.501 -5.525 22.596 1.00 93.12 138 GLN A C 1
ATOM 1138 O O . GLN A 1 138 ? -11.088 -6.523 22.184 1.00 93.12 138 GLN A O 1
ATOM 1143 N N . GLY A 1 139 ? -9.684 -4.803 21.823 1.00 93.88 139 GLY A N 1
ATOM 1144 C CA . GLY A 1 139 ? -9.462 -5.039 20.400 1.00 93.88 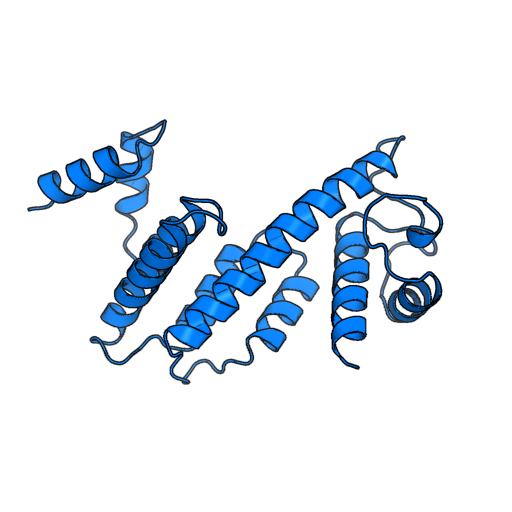139 GLY A CA 1
ATOM 1145 C C . GLY A 1 139 ? -10.620 -4.573 19.520 1.00 93.88 139 GLY A C 1
ATOM 1146 O O . GLY A 1 139 ? -10.645 -4.908 18.338 1.00 93.88 139 GLY A O 1
ATOM 1147 N N . LYS A 1 140 ? -11.584 -3.832 20.084 1.00 95.06 140 LYS A N 1
ATOM 1148 C CA . LYS A 1 140 ? -12.769 -3.328 19.384 1.00 95.06 140 LYS A CA 1
ATOM 1149 C C . LYS A 1 140 ? -13.132 -1.921 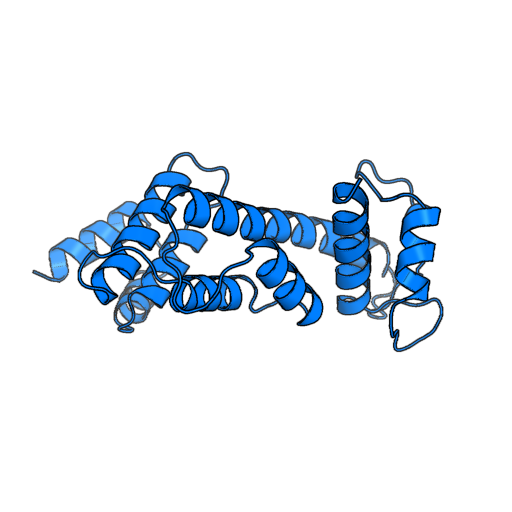19.844 1.00 95.06 140 LYS A C 1
ATOM 1151 O O . LYS A 1 140 ? -13.009 -1.596 21.024 1.00 95.06 140 LYS A O 1
ATOM 1156 N N . ILE A 1 141 ? -13.650 -1.116 18.925 1.00 93.06 141 ILE A N 1
ATOM 1157 C CA . ILE A 1 141 ? -14.139 0.243 19.182 1.00 93.06 141 ILE A CA 1
ATOM 1158 C C . ILE A 1 141 ? -15.575 0.403 18.686 1.00 93.06 141 ILE A C 1
ATOM 1160 O O . ILE A 1 141 ? -16.061 -0.397 17.894 1.00 93.06 141 ILE A O 1
ATOM 1164 N N . LYS A 1 142 ? -16.266 1.451 19.139 1.00 90.81 142 LYS A N 1
ATOM 1165 C CA . LYS A 1 142 ? -17.592 1.803 18.610 1.00 90.81 142 LYS A CA 1
ATOM 1166 C C . LYS A 1 142 ? -17.469 2.481 17.250 1.00 90.81 142 LYS A C 1
ATOM 1168 O O . LYS A 1 142 ? -16.533 3.249 17.038 1.00 90.81 142 LYS A O 1
ATOM 1173 N N . LYS A 1 143 ? -18.468 2.281 16.387 1.00 85.62 143 LYS A N 1
ATOM 1174 C CA . LYS A 1 143 ? -18.523 2.899 15.051 1.00 85.62 143 LYS A CA 1
ATOM 1175 C C . LYS A 1 143 ? -18.650 4.431 15.035 1.00 85.62 143 LYS A C 1
ATOM 1177 O O . LYS A 1 143 ? -18.363 5.042 14.014 1.00 85.62 143 LYS A O 1
ATOM 1182 N N . ASP A 1 144 ? -19.011 5.063 16.156 1.00 81.62 144 ASP A N 1
ATOM 1183 C CA . ASP A 1 144 ? -19.212 6.520 16.279 1.00 81.62 144 ASP A CA 1
ATOM 1184 C C . ASP A 1 144 ? -17.889 7.327 16.290 1.00 81.62 144 ASP A C 1
ATOM 1186 O O . ASP A 1 144 ? -17.706 8.255 17.084 1.00 81.62 144 ASP A O 1
ATOM 1190 N N . ILE A 1 145 ? -16.940 6.982 15.418 1.00 78.56 145 ILE A N 1
ATOM 1191 C CA . ILE A 1 145 ? -15.591 7.563 15.343 1.00 78.56 145 ILE A CA 1
ATOM 1192 C C . ILE A 1 145 ? -15.608 9.069 15.037 1.00 78.56 145 ILE A C 1
ATOM 1194 O O . ILE A 1 145 ? -14.819 9.823 15.602 1.00 78.56 145 ILE A O 1
ATOM 1198 N N . ALA A 1 146 ? -16.568 9.535 14.232 1.00 69.12 146 ALA A N 1
ATOM 1199 C CA . ALA A 1 146 ? -16.717 10.940 13.841 1.00 69.12 146 ALA A CA 1
ATOM 1200 C C . ALA A 1 146 ? -17.260 11.849 14.959 1.00 69.12 146 ALA A C 1
ATOM 1202 O O . ALA A 1 146 ? -17.177 13.074 14.869 1.00 69.12 146 ALA A O 1
ATOM 1203 N N . SER A 1 147 ? -17.777 11.273 16.049 1.00 65.06 147 SER A N 1
ATOM 1204 C CA . SER A 1 147 ? -18.224 12.045 17.216 1.00 65.06 147 SER A CA 1
ATOM 1205 C C . SER A 1 147 ? -17.064 12.527 18.103 1.00 65.06 147 SER A C 1
ATOM 1207 O O . SER A 1 147 ? -17.244 13.396 18.963 1.00 65.06 147 SER A O 1
ATOM 1209 N N . GLN A 1 148 ? -15.862 11.981 17.898 1.00 64.00 148 GLN A N 1
ATOM 1210 C CA . GLN A 1 148 ? -14.676 12.282 18.690 1.00 64.00 148 GLN A CA 1
ATOM 1211 C C . GLN A 1 148 ? -13.936 13.467 18.062 1.00 64.00 148 GLN A C 1
ATOM 1213 O O . GLN A 1 148 ? -13.376 13.368 16.973 1.00 64.00 148 GLN A O 1
ATOM 1218 N N . LYS A 1 149 ? -13.937 14.616 18.751 1.00 52.81 149 LYS A N 1
ATOM 1219 C CA . LYS A 1 149 ? -13.174 15.802 18.335 1.00 52.81 149 LYS A CA 1
ATOM 1220 C C . LYS A 1 149 ? -11.685 15.463 18.294 1.00 52.81 149 LYS A C 1
ATOM 1222 O O . LYS A 1 149 ? -11.038 15.439 19.338 1.00 52.81 149 LYS A O 1
ATOM 1227 N N . SER A 1 150 ? -11.146 15.257 17.102 1.00 54.94 150 SER A N 1
ATOM 1228 C CA . SER A 1 150 ? -9.707 15.243 16.867 1.00 54.94 150 SER A CA 1
ATOM 1229 C C . SER A 1 150 ? -9.332 16.413 15.959 1.00 54.94 150 SER A C 1
ATOM 1231 O O . SER A 1 150 ? -10.167 16.946 15.231 1.00 54.94 150 SER A O 1
ATOM 1233 N N . GLU A 1 151 ? -8.075 16.845 16.027 1.00 52.69 151 GLU A N 1
ATOM 1234 C CA . GLU A 1 151 ? -7.503 17.816 15.080 1.00 52.69 151 GLU A CA 1
ATOM 1235 C C . GLU A 1 151 ? -7.302 17.206 13.677 1.00 52.69 151 GLU A C 1
ATOM 1237 O O . GLU A 1 151 ? -6.884 17.895 12.748 1.00 52.69 151 GLU A O 1
ATOM 1242 N N . LEU A 1 152 ? -7.610 15.914 13.521 1.00 54.44 152 LEU A N 1
ATOM 1243 C CA . LEU A 1 152 ? -7.499 15.167 12.279 1.00 54.44 152 LEU A CA 1
ATOM 1244 C C . LEU A 1 152 ? -8.754 15.389 11.431 1.00 54.44 152 LEU A C 1
ATOM 1246 O O . LEU A 1 152 ? -9.855 15.607 11.943 1.00 54.44 152 LEU A O 1
ATOM 1250 N N . ARG A 1 153 ? -8.596 15.327 10.106 1.00 58.66 153 ARG A N 1
ATOM 1251 C CA . ARG A 1 153 ? -9.732 15.308 9.178 1.00 58.66 153 ARG A CA 1
ATOM 1252 C C . ARG A 1 153 ? -10.464 13.977 9.332 1.00 58.66 153 ARG A C 1
ATOM 1254 O O . ARG A 1 153 ? -10.166 13.021 8.626 1.00 58.66 153 ARG A O 1
ATOM 1261 N N . VAL A 1 154 ? -11.394 13.915 10.278 1.00 64.50 154 VAL A N 1
ATOM 1262 C CA . VAL A 1 154 ? -12.316 12.788 10.397 1.00 64.50 154 VAL A CA 1
ATOM 1263 C C . VAL A 1 154 ? -13.418 12.971 9.352 1.00 64.50 154 VAL A C 1
ATOM 1265 O O . VAL A 1 154 ? -13.912 14.095 9.204 1.00 64.50 154 VAL A O 1
ATOM 1268 N N . PRO A 1 155 ? -13.800 11.916 8.616 1.00 71.06 155 PRO A N 1
ATOM 1269 C CA . PRO A 1 155 ? -14.935 11.994 7.708 1.00 71.06 155 PRO A CA 1
ATOM 1270 C C . PRO A 1 155 ? -16.234 12.369 8.421 1.00 71.06 155 PRO A C 1
ATOM 1272 O O . PRO A 1 155 ? -16.340 12.252 9.648 1.00 71.06 155 PRO A O 1
ATOM 1275 N N . SER A 1 156 ? -17.234 12.822 7.662 1.00 78.69 156 SER A N 1
ATOM 1276 C CA . SER A 1 156 ? -18.517 13.173 8.261 1.00 78.69 156 SER A CA 1
ATOM 1277 C C . SER A 1 156 ? -19.201 11.931 8.844 1.00 78.69 156 SER A C 1
ATOM 1279 O O . SER A 1 156 ? -18.977 10.804 8.402 1.00 78.69 156 SER A O 1
ATOM 1281 N N . ILE A 1 157 ? -20.055 12.132 9.853 1.00 82.38 157 ILE A N 1
ATOM 1282 C CA . ILE A 1 157 ? -20.851 11.039 10.439 1.00 82.38 157 ILE A CA 1
ATOM 1283 C C . ILE A 1 157 ? -21.699 10.355 9.354 1.00 82.38 157 ILE A C 1
ATOM 1285 O O . ILE A 1 157 ? -21.873 9.142 9.392 1.00 82.38 157 ILE A O 1
ATOM 1289 N N . GLU A 1 158 ? -22.203 11.125 8.388 1.00 84.31 158 GLU A N 1
ATOM 1290 C CA . GLU A 1 158 ? -23.037 10.620 7.296 1.00 84.31 158 GLU A CA 1
ATOM 1291 C C . GLU A 1 158 ? -22.249 9.680 6.373 1.00 84.31 158 GLU A C 1
ATOM 1293 O O . GLU A 1 158 ? -22.734 8.588 6.076 1.00 84.31 158 GLU A O 1
ATOM 1298 N N . ASP A 1 159 ? -21.012 10.037 6.009 1.00 86.12 159 ASP A N 1
ATOM 1299 C CA . ASP A 1 159 ? -20.157 9.189 5.163 1.00 86.12 159 ASP A CA 1
ATOM 1300 C C . ASP A 1 159 ? -19.786 7.891 5.884 1.00 86.12 159 ASP A C 1
ATOM 1302 O O . ASP A 1 159 ? -19.857 6.802 5.312 1.00 86.12 159 ASP A O 1
ATOM 1306 N N . VAL A 1 160 ? -19.432 8.000 7.171 1.00 87.38 160 VAL A N 1
ATOM 1307 C CA . VAL A 1 160 ? -19.104 6.843 8.011 1.00 87.38 160 VAL A CA 1
ATOM 1308 C C . VAL A 1 160 ? -20.292 5.889 8.094 1.00 87.38 160 VAL A C 1
ATOM 1310 O O . VAL A 1 160 ? -20.122 4.691 7.886 1.00 87.38 160 VAL A O 1
ATOM 1313 N N . GLU A 1 161 ? -21.496 6.395 8.362 1.00 88.94 161 GLU A N 1
ATOM 1314 C CA . GLU A 1 161 ? -22.702 5.565 8.443 1.00 88.94 161 GLU A CA 1
ATOM 1315 C C . GLU A 1 161 ? -23.070 4.936 7.095 1.00 88.94 161 GLU A C 1
ATOM 1317 O O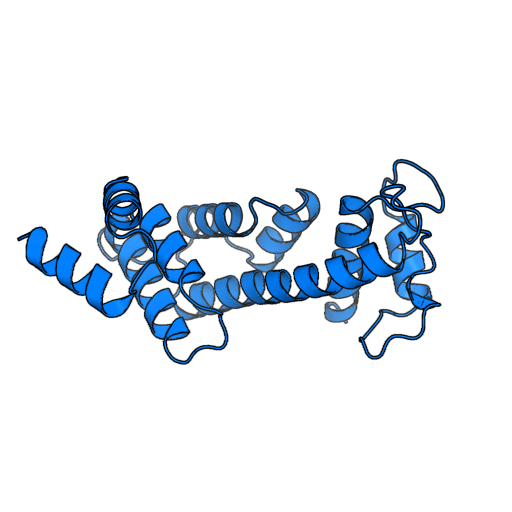 . GLU A 1 161 ? -23.419 3.755 7.053 1.00 88.94 161 GLU A O 1
ATOM 1322 N N . SER A 1 162 ? -22.958 5.691 6.000 1.00 89.75 162 SER A N 1
ATOM 1323 C CA . SER A 1 162 ? -23.222 5.200 4.643 1.00 89.75 162 SER A CA 1
ATOM 1324 C C . SER A 1 162 ? -22.330 4.004 4.300 1.00 89.75 162 SER A C 1
ATOM 1326 O O . SER A 1 162 ? -22.820 2.936 3.919 1.00 89.75 162 SER A O 1
ATOM 1328 N N . VAL A 1 163 ? -21.019 4.139 4.520 1.00 90.44 163 VAL A N 1
ATOM 1329 C CA . VAL A 1 163 ? -20.062 3.063 4.250 1.00 90.44 163 VAL A CA 1
ATOM 1330 C C . VAL A 1 163 ? -20.254 1.902 5.219 1.00 90.44 163 VAL A C 1
ATOM 1332 O O . VAL A 1 163 ? -20.290 0.753 4.776 1.00 90.44 163 VAL A O 1
ATOM 1335 N N . TYR A 1 164 ? -20.434 2.172 6.516 1.00 90.94 164 TYR A N 1
ATOM 1336 C CA . TYR A 1 164 ? -20.622 1.137 7.537 1.00 90.94 164 TYR A CA 1
ATOM 1337 C C . TYR A 1 164 ? -21.795 0.208 7.203 1.00 90.94 164 TYR A C 1
ATOM 1339 O O . TYR A 1 164 ? -21.670 -1.008 7.317 1.00 90.94 164 TYR A O 1
ATOM 1347 N N . GLN A 1 165 ? -22.913 0.754 6.713 1.00 91.00 165 GLN A N 1
ATOM 1348 C CA . GLN A 1 165 ? -24.088 -0.036 6.316 1.00 91.00 165 GLN A CA 1
ATOM 1349 C C . GLN A 1 165 ? -23.818 -1.016 5.165 1.00 91.00 165 GLN A C 1
ATOM 1351 O O . GLN A 1 165 ? -24.548 -1.994 5.007 1.00 91.00 165 GLN A O 1
ATOM 1356 N N . SER A 1 166 ? -22.785 -0.766 4.359 1.00 90.06 166 SER A N 1
ATOM 1357 C CA . SER A 1 166 ? -22.369 -1.646 3.263 1.00 90.06 166 SER A CA 1
ATOM 1358 C C . SER A 1 166 ? -21.332 -2.699 3.677 1.00 90.06 166 SER A C 1
ATOM 1360 O O . SER A 1 166 ? -21.020 -3.597 2.891 1.00 90.06 166 SER A O 1
ATOM 1362 N N . MET A 1 167 ? -20.776 -2.599 4.889 1.00 91.81 167 MET A N 1
ATOM 1363 C CA . MET A 1 167 ? -19.719 -3.483 5.372 1.00 91.81 167 MET A CA 1
ATOM 1364 C C . MET A 1 167 ? -20.279 -4.744 6.026 1.00 91.81 167 MET A C 1
ATOM 1366 O O . MET A 1 167 ? -21.242 -4.710 6.788 1.00 91.81 167 MET A O 1
ATOM 1370 N N . ALA A 1 168 ? -19.624 -5.874 5.762 1.00 91.06 168 ALA A N 1
ATOM 1371 C CA . ALA A 1 168 ? -19.829 -7.090 6.532 1.00 91.06 168 ALA A CA 1
ATOM 1372 C C . ALA A 1 168 ? -18.981 -7.005 7.805 1.00 91.06 168 ALA A C 1
ATOM 1374 O O . ALA A 1 168 ? -17.780 -7.257 7.759 1.00 91.06 168 ALA A O 1
ATOM 1375 N N . VAL A 1 169 ? -19.611 -6.618 8.913 1.00 92.56 169 VAL A N 1
ATOM 1376 C CA . VAL A 1 169 ? -18.973 -6.562 10.234 1.00 92.56 169 VAL A CA 1
ATOM 1377 C C . VAL A 1 169 ? -19.248 -7.833 11.033 1.00 92.56 169 VAL A C 1
ATOM 1379 O O . VAL A 1 169 ? -20.320 -8.433 10.926 1.00 92.56 169 VAL A O 1
ATOM 1382 N N . GLU A 1 170 ? -18.288 -8.242 11.854 1.00 92.81 170 GLU A N 1
ATOM 1383 C CA . GLU A 1 170 ? -18.412 -9.394 12.747 1.00 92.81 170 GLU A CA 1
ATOM 1384 C C . GLU A 1 170 ? -19.417 -9.146 13.879 1.00 92.81 170 GLU A C 1
ATOM 1386 O O . GLU A 1 170 ? -20.122 -10.064 14.301 1.00 92.81 170 GLU A O 1
ATOM 1391 N N . GLU A 1 171 ? -19.478 -7.913 14.390 1.00 92.75 171 GLU A N 1
ATOM 1392 C CA . GLU A 1 171 ? -20.336 -7.526 15.508 1.00 92.75 171 GLU A CA 1
ATOM 1393 C C . GLU A 1 171 ? -20.939 -6.137 15.282 1.00 92.75 171 GLU A C 1
ATOM 1395 O O . GLU A 1 171 ? -20.227 -5.143 15.164 1.00 92.75 171 GLU A O 1
ATOM 1400 N N . ASP A 1 172 ? -22.269 -6.062 15.246 1.00 92.00 172 ASP A N 1
ATOM 1401 C CA . ASP A 1 172 ? -22.977 -4.810 14.981 1.00 92.00 172 ASP A CA 1
ATOM 1402 C C . ASP A 1 172 ? -22.683 -3.734 16.042 1.00 92.00 172 ASP A C 1
ATOM 1404 O O . ASP A 1 172 ? -22.664 -3.985 17.250 1.00 92.00 172 ASP A O 1
ATOM 1408 N N . GLY A 1 173 ? -22.446 -2.511 15.574 1.00 90.50 173 GLY A N 1
ATOM 1409 C CA . GLY A 1 173 ? -22.069 -1.352 16.381 1.00 90.50 173 GLY A CA 1
ATOM 1410 C C . GLY A 1 173 ? -20.609 -1.322 16.849 1.00 90.50 173 GLY A C 1
ATOM 1411 O O . GLY A 1 173 ? -20.178 -0.295 17.391 1.00 90.50 173 GLY A O 1
ATOM 1412 N N . LEU A 1 174 ? -19.841 -2.393 16.631 1.00 93.38 174 LEU A N 1
ATOM 1413 C CA . LEU A 1 174 ? -18.426 -2.485 16.979 1.00 93.38 174 LEU A CA 1
ATOM 1414 C C . LEU A 1 174 ? -17.562 -2.724 15.737 1.00 93.38 174 LEU A C 1
ATOM 1416 O O . LEU A 1 174 ? -18.024 -3.220 14.717 1.00 93.38 174 LEU A O 1
ATOM 1420 N N . LEU A 1 175 ? -16.305 -2.309 15.832 1.00 95.00 175 LEU A N 1
ATOM 1421 C CA . LEU A 1 175 ? -15.293 -2.460 14.795 1.00 95.00 175 LEU A CA 1
ATOM 1422 C C . LEU A 1 175 ? -14.032 -3.024 15.433 1.00 95.00 175 LEU A C 1
ATOM 1424 O O . LEU A 1 175 ? -13.498 -2.423 16.372 1.00 95.00 175 LEU A O 1
ATOM 1428 N N . ASN A 1 176 ? -13.546 -4.153 14.929 1.00 95.81 176 ASN A N 1
ATOM 1429 C CA . ASN A 1 176 ? -12.165 -4.562 15.153 1.00 95.81 176 ASN A CA 1
ATOM 1430 C C . ASN A 1 176 ? -11.203 -3.646 14.362 1.00 95.81 176 ASN A C 1
ATOM 1432 O O . ASN A 1 176 ? -11.630 -2.727 13.658 1.00 95.81 176 ASN A O 1
ATOM 1436 N N . TYR A 1 177 ? -9.894 -3.850 14.511 1.00 95.06 177 TYR A N 1
ATOM 1437 C CA . TYR A 1 177 ? -8.906 -2.977 13.872 1.00 95.06 177 TYR A CA 1
ATOM 1438 C C . TYR A 1 177 ? -8.972 -3.011 12.336 1.00 95.06 177 TYR A C 1
ATOM 1440 O O . TYR A 1 177 ? -8.971 -1.955 11.705 1.00 95.06 177 TYR A O 1
ATOM 1448 N N . ASP A 1 178 ? -9.109 -4.196 11.739 1.00 95.62 178 ASP A N 1
ATOM 1449 C CA . ASP A 1 178 ? -9.178 -4.357 10.283 1.00 95.62 178 ASP A CA 1
ATOM 1450 C C . ASP A 1 178 ? -10.442 -3.703 9.712 1.00 95.62 178 ASP A C 1
ATOM 1452 O O . ASP A 1 178 ? -10.373 -2.952 8.740 1.00 95.62 178 ASP A O 1
ATOM 1456 N N . GLU A 1 179 ? -11.596 -3.929 10.345 1.00 96.19 179 GLU A N 1
ATOM 1457 C CA . GLU A 1 179 ? -12.869 -3.307 9.968 1.00 96.19 179 GLU A CA 1
ATOM 1458 C C . GLU A 1 179 ? -12.801 -1.781 10.092 1.00 96.19 179 GLU A C 1
ATOM 1460 O O . GLU A 1 179 ? -13.300 -1.061 9.230 1.00 96.19 179 GLU A O 1
ATOM 1465 N N . TYR A 1 180 ? -12.144 -1.267 11.130 1.00 94.38 180 TYR A N 1
ATOM 1466 C CA . TYR A 1 180 ? -11.925 0.165 11.297 1.00 94.38 180 TYR A CA 1
ATOM 1467 C C . TYR A 1 180 ? -11.075 0.763 10.163 1.00 94.38 180 TYR A C 1
ATOM 1469 O O . TYR A 1 180 ? -11.454 1.794 9.601 1.00 94.38 180 TYR A O 1
ATOM 1477 N N . LEU A 1 181 ? -9.969 0.115 9.778 1.00 93.75 181 LEU A N 1
ATOM 1478 C CA . LEU A 1 181 ? -9.148 0.576 8.654 1.00 93.75 181 LEU A CA 1
ATOM 1479 C C . LEU A 1 181 ? -9.908 0.503 7.324 1.00 93.75 181 LEU A C 1
ATOM 1481 O O . LEU A 1 181 ? -9.835 1.438 6.528 1.00 93.75 181 LEU A O 1
ATOM 1485 N N . ILE A 1 182 ? -10.663 -0.576 7.088 1.00 94.50 182 ILE A N 1
ATOM 1486 C CA . ILE A 1 182 ? -11.474 -0.754 5.874 1.00 94.50 182 ILE A CA 1
ATOM 1487 C C . ILE A 1 182 ? -12.540 0.339 5.770 1.00 94.50 182 ILE A C 1
ATOM 1489 O O . ILE A 1 182 ? -12.718 0.912 4.693 1.00 94.50 182 ILE A O 1
ATOM 1493 N N . LEU A 1 183 ? -13.234 0.635 6.873 1.00 93.06 183 LEU A N 1
ATOM 1494 C CA . LEU A 1 183 ? -14.240 1.692 6.943 1.00 93.06 183 LEU A CA 1
ATOM 1495 C C . LEU A 1 183 ? -13.634 3.034 6.543 1.00 93.06 183 LEU A C 1
ATOM 1497 O O . LEU A 1 183 ? -14.112 3.683 5.617 1.00 93.06 183 LEU A O 1
ATOM 1501 N N . LEU A 1 184 ? -12.543 3.419 7.201 1.00 90.50 184 LEU A N 1
ATOM 1502 C CA . LEU A 1 184 ? -11.863 4.680 6.938 1.00 90.50 184 LEU A CA 1
ATOM 1503 C C . LEU A 1 184 ? -11.311 4.778 5.516 1.00 90.50 184 LEU A C 1
ATOM 1505 O O . LEU A 1 184 ? -11.441 5.821 4.875 1.00 90.50 184 LEU A O 1
ATOM 1509 N N . PHE A 1 185 ? -10.736 3.692 5.004 1.00 91.81 185 PHE A N 1
ATOM 1510 C CA . PHE A 1 185 ? -10.248 3.622 3.634 1.00 91.81 185 PHE A CA 1
ATOM 1511 C C . PHE A 1 185 ? -11.379 3.841 2.623 1.00 91.81 185 PHE A C 1
ATOM 1513 O O . PHE A 1 185 ? -11.261 4.710 1.763 1.00 91.81 185 PHE A O 1
ATOM 1520 N N . LYS A 1 186 ? -12.500 3.120 2.753 1.00 91.06 186 LYS A N 1
ATOM 1521 C CA . LYS A 1 186 ? -13.660 3.260 1.856 1.00 91.06 186 LYS A CA 1
ATOM 1522 C C . LYS A 1 186 ? -14.252 4.666 1.907 1.00 91.06 186 LYS A C 1
ATOM 1524 O O . LYS A 1 186 ? -14.436 5.276 0.862 1.00 91.06 186 LYS A O 1
ATOM 1529 N N . VAL A 1 187 ? -14.440 5.214 3.108 1.00 89.00 187 VAL A N 1
ATOM 1530 C CA . VAL A 1 187 ? -14.918 6.593 3.277 1.00 89.00 187 VAL A CA 1
ATOM 1531 C C . VAL A 1 187 ? -13.962 7.607 2.642 1.00 89.00 187 VAL A C 1
ATOM 1533 O O . VAL A 1 187 ? -14.393 8.589 2.040 1.00 89.00 187 VAL A O 1
ATOM 1536 N N . THR A 1 188 ? -12.653 7.383 2.762 1.00 85.06 188 THR A N 1
ATOM 1537 C CA . THR A 1 188 ? -11.653 8.234 2.112 1.00 85.06 188 THR A CA 1
ATOM 1538 C C . THR A 1 188 ? -11.801 8.176 0.594 1.00 85.06 188 THR A C 1
ATOM 1540 O O . THR A 1 188 ? -11.784 9.223 -0.042 1.00 85.06 188 THR A O 1
ATOM 1543 N N . LEU A 1 189 ? -11.992 6.989 0.008 1.00 84.06 189 LEU A N 1
ATOM 1544 C CA . LEU A 1 189 ? -12.155 6.842 -1.440 1.00 84.06 189 LEU A CA 1
ATOM 1545 C C . LEU A 1 189 ? -13.457 7.438 -1.976 1.00 84.06 189 LEU A C 1
ATOM 1547 O O . LEU A 1 189 ? -13.412 8.109 -3.005 1.00 84.06 189 LEU A O 1
ATOM 1551 N N . ASP A 1 190 ? -14.579 7.240 -1.285 1.00 79.12 190 ASP A N 1
ATOM 1552 C CA . ASP A 1 190 ? -15.879 7.777 -1.709 1.00 79.12 190 ASP A CA 1
ATOM 1553 C C . ASP A 1 190 ? -15.852 9.314 -1.758 1.00 79.12 190 ASP A C 1
ATOM 1555 O O . ASP A 1 190 ? -16.344 9.916 -2.709 1.00 79.12 190 ASP A O 1
ATOM 1559 N N . ASN A 1 191 ? -15.157 9.949 -0.809 1.00 67.56 191 ASN A N 1
ATOM 1560 C CA . ASN A 1 191 ? -14.973 11.403 -0.765 1.00 67.56 191 ASN A CA 1
ATOM 1561 C C . ASN A 1 191 ? -14.037 11.968 -1.851 1.00 67.56 191 ASN A C 1
ATOM 1563 O O . ASN A 1 191 ? -14.032 13.176 -2.083 1.00 67.56 191 ASN A O 1
ATOM 1567 N N . PHE A 1 192 ? -13.223 11.134 -2.506 1.00 61.59 192 PHE A N 1
ATOM 1568 C CA . PHE A 1 192 ? -12.416 11.538 -3.666 1.00 61.59 192 PHE A CA 1
ATOM 1569 C C . PHE A 1 192 ? -13.113 11.248 -5.007 1.00 61.59 192 PHE A C 1
ATOM 1571 O O . PHE A 1 192 ? -12.571 11.603 -6.054 1.00 61.59 192 PHE A O 1
ATOM 1578 N N . GLY A 1 193 ? -14.281 10.594 -4.983 1.00 48.53 193 GLY A N 1
ATOM 1579 C CA . GLY A 1 193 ? -15.069 10.224 -6.161 1.00 48.53 193 GLY A CA 1
ATOM 1580 C C . GLY A 1 193 ? -16.085 11.272 -6.636 1.00 48.53 193 GLY A C 1
ATOM 1581 O O . GLY A 1 193 ? -16.785 10.995 -7.612 1.00 48.53 193 GLY A O 1
ATOM 1582 N N . GLU A 1 194 ? -16.170 12.436 -5.979 1.00 34.88 194 GLU A N 1
ATOM 1583 C CA . GLU A 1 194 ? -17.018 13.582 -6.370 1.00 34.88 194 GLU A CA 1
ATOM 1584 C C . GLU A 1 194 ? -16.271 14.669 -7.161 1.00 34.88 194 GLU A C 1
ATOM 1586 O O . GLU A 1 194 ? -15.155 15.073 -6.755 1.00 34.88 194 GLU A O 1
#

Radius of gyration: 19.66 Å; Cα contacts (8 Å, |Δi|>4): 162; chains: 1; bounding box: 58×31×50 Å

Solvent-accessible surface area (backbone atoms only — not comparable to full-atom values): 11261 Å² total; per-residue (Å²): 120,68,67,62,56,54,49,49,53,44,71,76,65,62,58,97,51,60,66,60,54,52,56,58,69,64,57,92,43,46,60,59,54,19,50,49,42,51,70,70,52,62,83,88,44,89,62,33,64,58,28,43,50,52,20,49,58,42,40,8,52,79,53,76,67,71,48,32,39,20,48,57,54,52,51,47,50,50,63,76,38,65,91,48,53,67,71,52,46,54,50,53,54,58,73,61,67,67,52,54,86,37,76,44,51,69,69,57,49,54,48,47,52,50,53,54,52,52,50,50,56,49,50,57,53,48,50,54,51,50,56,64,66,23,74,81,72,74,65,46,34,64,71,68,59,56,77,56,92,58,98,60,94,65,66,54,62,65,48,51,52,59,50,50,76,72,52,91,67,97,44,90,70,47,28,41,67,62,56,46,52,46,48,53,51,51,41,54,51,59,70,68,72,114

Organism: Stylonychia lemnae (NCBI:txid5949)

pLDDT: mean 85.38, std 12.2, range [34.88, 97.12]

InterPro domains:
  IPR011992 EF-hand domain pair [SSF47473] (53-184)
  IPR039235 Tubulin polyglutamylase complex subunit 1 [PTHR31932] (28-145)
  IPR057632 Tubulin polyglutamylase complex subunit 1-like, C-terminal [PF24480] (29-146)

Secondary structure (DSSP, 8-state):
-HHHHHHHHHHHH--S-HHHHHHHTTS--HHHHHHHHHHTS-TTSTTHHHHHHHHHHHHHGGGTSS-EEHHHHHHHHHHHTTTS-HHHHHHHHHHHT--TTSEE-HHHHHHHHHHHHHHHHHHHHHHHHHHHH-TT--SEEES-GGGS--SS-PPPHHHHHHHHHHS--SSTTEEEHHHHHHHHHHHHHHTT--

Sequence (194 aa):
MFLKEAISLLLENRPENPILFLADHQVNSNILKAYRLITLNKYDTKSFADNVFQAYTLIEKDHGNSGVKGIDFIKLAQMLCIDYPSEILHGILRLLDKREEENVEFDEFLCGIKTILLFDNYFEEMEQIFKYLDNNKQGKIKKDIASQKSELRVPSIEDVESVYQSMAVEEDGLLNYDEYLILLFKVTLDNFGE